Protein 7RDN (pdb70)

Foldseek 3Di:
DLQDLVQLLVQLQQVCVLCVVDDDDADQPFDDSNQLSQLQWHFDDRADNFKGKIAHPFQRFIDIDTDDVDVPCNVVVRNVCRLCPSQNRGDPPDPSNPGTHPCVVRFADDPVCLVVLVVVLLVLVVVVVLADDDDPVLLVVQCVVSVHPDSVSSLCSLLQWDCDDPAQWIAHSFNGFIDGVVCRVPDPDQRHDPNHNRSPSVPSSVVVVVVVVVD

B-factor: mean 107.44, std 32.61, range [53.3, 236.51]

InterPro domains:
  IPR012935 NuBaID, N-terminal domain [PF07967] (106-213)

Secondary structure (DSSP, 8-state):
-TT-HHHHHHHHHHHHHHHTTS-----SSSSSHHHHHHTTEEE-S---SSEEEEEETTT--EEEEE----TTSHHHHHHHHIIIIIITTS-TT-HHHH----HHHHTS--TTTHHHHHHHHHHHHHHHH----S-HHHHHHHHHHTT-S-HHHHHHHHTTEEE-SSSSEEEESSS--EEEHHHHSS-----S-TTSTTSSTTHHHHHHHHHHHT-

Organism: Saccharomyces cerevisiae (strain ATCC 204508 / S288c) (NCBI:txid559292)

GO terms:
  GO:0031965 nuclear membrane (C, IDA)
  GO:0044615 nuclear pore nuclear basket (C, IDA)
  GO:0051237 maintenance of RNA location (P, IMP)

Solvent-accessible surface area: 12438 Å² total; per-residue (Å²): 128,38,84,60,38,171,38,0,37,112,18,0,22,30,1,12,64,131,15,93,115,26,150,20,58,55,12,84,165,36,1,0,0,2,9,0,0,0,6,0,0,65,30,89,111,91,10,50,176,62,85,9,21,2,66,1,51,64,12,113,19,75,3,52,7,59,31,81,137,56,92,122,98,21,105,142,66,8,72,140,8,34,80,69,34,0,46,24,51,4,107,134,201,16,67,8,54,157,69,66,3,70,23,112,128,34,1,62,23,34,99,159,11,10,95,102,8,13,101,38,0,66,64,38,14,73,170,104,118,107,33,123,59,23,51,124,165,60,10,97,110,0,2,172,59,3,133,17,193,75,91,65,30,0,2,27,3,2,6,0,2,33,153,62,83,205,98,52,52,3,28,0,32,0,0,13,60,89,2,21,72,159,100,16,91,210,82,147,82,47,9,14,11,115,8,5,26,5,86,90,39,73,69,3,0,77,38,2,32,94,65,36,63,154,164

Structure (mmCIF, N/CA/C/O backbone):
data_7RDN
#
_entry.id   7RDN
#
_cell.length_a   53.010
_cell.length_b   53.010
_cell.length_c   171.270
_cell.angle_alpha   90.000
_cell.angle_beta   90.000
_cell.angle_gamma   120.000
#
_symmetry.space_group_name_H-M   'P 31 2 1'
#
loop_
_entity.id
_entity.type
_entity.pdbx_description
1 polymer 'Pre-mRNA leakage protein 39'
2 non-polymer 'ZINC ION'
#
loop_
_atom_site.group_PDB
_atom_site.id
_atom_site.type_symbol
_atom_site.label_atom_id
_atom_site.label_alt_id
_atom_site.label_comp_id
_atom_site.label_asym_id
_atom_site.label_entity_id
_atom_site.label_seq_id
_atom_site.pdbx_PDB_ins_code
_atom_site.Cartn_x
_atom_site.Cartn_y
_atom_site.Cartn_z
_atom_site.occupancy
_atom_site.B_iso_or_equiv
_atom_site.auth_seq_id
_atom_site.auth_comp_id
_atom_site.auth_asym_id
_atom_site.auth_atom_id
_atom_site.pdbx_PDB_model_num
ATOM 1 N N . ARG A 1 9 ? -2.77776 36.13364 35.79580 1.000 99.98853 79 ARG A N 1
ATOM 2 C CA . ARG A 1 9 ? -3.99730 36.49060 36.50943 1.000 110.3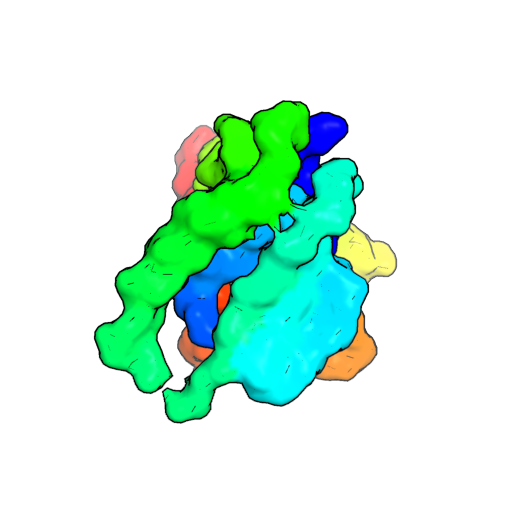2446 79 ARG A CA 1
ATOM 3 C C . ARG A 1 9 ? -3.95131 35.96823 37.93976 1.000 133.72048 79 ARG A C 1
ATOM 4 O O . ARG A 1 9 ? -3.47855 34.86024 38.19376 1.000 124.16957 79 ARG A O 1
ATOM 7 N N . LEU A 1 10 ? -4.44804 36.77800 38.87528 1.000 120.51515 80 LEU A N 1
ATOM 8 C CA . LEU A 1 10 ? -4.41911 36.38357 40.27897 1.000 112.41753 80 LEU A CA 1
ATOM 9 C C . LEU A 1 10 ? -5.40504 35.25603 40.56319 1.000 108.81565 80 LEU A C 1
ATOM 10 O O . LEU A 1 10 ? -5.09330 34.32804 41.31898 1.000 105.51289 80 LEU A O 1
ATOM 26 N N . HIS A 1 11 ? -6.59796 35.31713 39.97074 1.000 108.51457 81 HIS A N 1
ATOM 27 C CA . HIS A 1 11 ? -7.67208 34.38382 40.27804 1.000 105.08124 81 HIS A CA 1
ATOM 28 C C . HIS A 1 11 ? -7.75470 33.23417 39.28230 1.000 100.23072 81 HIS A C 1
ATOM 29 O O . HIS A 1 11 ? -8.79598 32.57442 39.19399 1.000 96.85039 81 HIS A O 1
ATOM 43 N N . ASP A 1 12 ? -6.68701 32.98192 38.53068 1.000 95.27778 82 ASP A N 1
ATOM 44 C CA . ASP A 1 12 ? -6.72207 31.91790 37.53888 1.000 97.76032 82 ASP A CA 1
ATOM 45 C C . ASP A 1 12 ? -6.96376 30.57234 38.21085 1.000 83.55802 82 ASP A C 1
ATOM 46 O O . ASP A 1 12 ? -6.25566 30.19316 39.14913 1.000 74.53775 82 ASP A O 1
ATOM 55 N N . LEU A 1 13 ? -7.96940 29.84741 37.71508 1.000 79.68123 83 LEU A N 1
ATOM 56 C CA . LEU A 1 13 ? -8.33072 28.56743 38.31487 1.000 80.93167 83 LEU A CA 1
ATOM 57 C C . LEU A 1 13 ? -7.21071 27.54584 38.16069 1.000 76.68896 83 LEU A C 1
ATOM 58 O O . LEU A 1 13 ? -6.89640 26.81185 39.10375 1.000 81.44722 83 LEU A O 1
ATOM 74 N N . ARG A 1 14 ? -6.59471 27.48587 36.97997 1.000 80.78541 84 ARG A N 1
ATOM 75 C CA . ARG A 1 14 ? -5.58144 26.46762 36.72319 1.000 81.62069 84 ARG A CA 1
ATOM 76 C C . ARG A 1 14 ? -4.38647 26.61921 37.65694 1.000 76.24709 84 ARG A C 1
ATOM 77 O O . ARG A 1 14 ? -3.86477 25.62540 38.18083 1.000 78.05217 84 ARG A O 1
ATOM 98 N N . ALA A 1 15 ? -3.92848 27.85359 37.86732 1.000 69.30096 85 ALA A N 1
ATOM 99 C CA . ALA A 1 15 ? -2.81174 28.07299 38.77825 1.000 75.69516 85 ALA A CA 1
ATOM 100 C C . ALA A 1 15 ? -3.17343 27.64159 40.19392 1.000 72.96961 85 ALA A C 1
ATOM 101 O O . ALA A 1 15 ? -2.36403 27.01260 40.88897 1.000 67.05427 85 ALA A O 1
ATOM 108 N N . LEU A 1 16 ? -4.38861 27.97192 40.63653 1.000 70.68140 86 LEU A N 1
ATOM 109 C CA . LEU A 1 16 ? -4.84847 27.53766 41.95053 1.000 68.85935 86 LEU A CA 1
ATOM 110 C C . LEU A 1 16 ? -4.82162 26.01955 42.06036 1.000 64.32857 86 LEU A C 1
ATOM 111 O O . LEU A 1 16 ? -4.33206 25.46192 43.05131 1.000 72.25280 86 LEU A O 1
ATOM 127 N N . LEU A 1 17 ? -5.35352 25.33483 41.04582 1.000 70.73755 87 LEU A N 1
ATOM 128 C CA . LEU A 1 17 ? -5.40746 23.87938 41.08103 1.000 66.85596 87 LEU A CA 1
ATOM 129 C C . LEU A 1 17 ? -4.01184 23.27950 41.13125 1.000 71.13012 87 LEU A C 1
ATOM 130 O O . LEU A 1 17 ? -3.77875 22.29574 41.84075 1.000 75.67221 87 LEU A O 1
ATOM 146 N N . LYS A 1 18 ? -3.06768 23.84728 40.38228 1.000 69.50619 88 LYS A N 1
ATOM 147 C CA . LYS A 1 18 ? -1.71809 23.29144 40.41070 1.000 71.73550 88 LYS A CA 1
ATOM 148 C C . LYS A 1 18 ? -1.03738 23.55541 41.75024 1.000 65.02534 88 LYS A C 1
ATOM 149 O O . LYS A 1 18 ? -0.28796 22.70578 42.24324 1.000 66.42058 88 LYS A O 1
ATOM 168 N N . ARG A 1 19 ? -1.29041 24.71401 42.36808 1.000 65.37468 89 ARG A N 1
ATOM 169 C CA . ARG A 1 19 ? -0.76028 24.94181 43.71117 1.000 70.54014 89 ARG A CA 1
ATOM 170 C C . ARG A 1 19 ? -1.31619 23.91548 44.69327 1.000 64.23092 89 ARG A C 1
ATOM 171 O O . ARG A 1 19 ? -0.57120 23.33388 45.49432 1.000 64.30125 89 ARG A O 1
ATOM 192 N N . ILE A 1 20 ? -2.62807 23.66675 44.63025 1.000 59.99359 90 ILE A N 1
ATOM 193 C CA . ILE A 1 20 ? -3.23777 22.66582 45.50281 1.000 58.59746 90 ILE A CA 1
ATOM 194 C C . ILE A 1 20 ? -2.60211 21.30417 45.26391 1.000 67.07459 90 ILE A C 1
ATOM 195 O O . ILE A 1 20 ? -2.30055 20.56245 46.20906 1.000 67.64564 90 ILE A O 1
ATOM 211 N N . CYS A 1 21 ? -2.41367 20.94518 43.99219 1.000 67.64998 91 CYS A N 1
ATOM 212 C CA . CYS A 1 21 ? -1.86172 19.63885 43.65876 1.000 67.34137 91 CYS A CA 1
ATOM 213 C C . CYS A 1 21 ? -0.45015 19.48289 44.20070 1.000 66.26484 91 CYS A C 1
ATOM 214 O O . CYS A 1 21 ? -0.10594 18.43731 44.76059 1.000 70.19327 91 CYS A O 1
ATOM 222 N N . SER A 1 22 ? 0.38854 20.50629 44.03331 1.000 65.00864 92 SER A N 1
ATOM 223 C CA . SER A 1 22 ? 1.75284 20.41221 44.53967 1.000 71.60716 92 SER A CA 1
ATOM 224 C C . SER A 1 22 ? 1.75882 20.31068 46.05866 1.000 72.05672 92 SER A C 1
ATOM 225 O O . SER A 1 22 ? 2.52539 19.52597 46.63409 1.000 77.01023 92 SER A O 1
ATOM 233 N N . ILE A 1 23 ? 0.89857 21.08851 46.72710 1.000 68.57238 93 ILE A N 1
ATOM 234 C CA . ILE A 1 23 ? 0.81181 21.01793 48.18409 1.000 66.21769 93 ILE A CA 1
ATOM 235 C C . ILE A 1 23 ? 0.44281 19.60692 48.62130 1.000 62.51906 93 ILE A C 1
ATOM 236 O O . ILE A 1 23 ? 1.04713 19.04318 49.54053 1.000 64.68542 93 ILE A O 1
ATOM 252 N N . GLN A 1 24 ? -0.55616 19.01335 47.96728 1.000 68.41665 94 GLN A N 1
ATOM 253 C CA . GLN A 1 24 ? -0.93925 17.64952 48.31369 1.000 74.67011 94 GLN A CA 1
ATOM 254 C C . GLN A 1 24 ? 0.20268 16.67695 48.04386 1.000 83.47158 94 GLN A C 1
ATOM 255 O O . GLN A 1 24 ? 0.43222 15.74676 48.82471 1.000 107.78627 94 GLN A O 1
ATOM 269 N N . ASN A 1 25 ? 0.93178 16.87778 46.94339 1.000 80.31203 95 ASN A N 1
ATOM 270 C CA . ASN A 1 25 ? 2.00882 15.95944 46.58761 1.000 93.15697 95 ASN A CA 1
ATOM 271 C C . ASN A 1 25 ? 3.11538 15.96737 47.63513 1.000 98.77490 95 ASN A C 1
ATOM 272 O O . ASN A 1 25 ? 3.56502 14.90797 48.08715 1.000 95.01364 95 ASN A O 1
ATOM 283 N N . TYR A 1 26 ? 3.57586 17.15398 48.03039 1.000 97.46278 96 TYR A N 1
ATOM 284 C CA . TYR A 1 26 ? 4.66512 17.22474 48.99764 1.000 101.57568 96 TYR A CA 1
ATOM 285 C C . TYR A 1 26 ? 4.20827 16.95412 50.42598 1.000 97.14813 96 TYR A C 1
ATOM 286 O O . TYR A 1 26 ? 5.05669 16.82971 51.31522 1.000 99.63815 96 TYR A O 1
ATOM 304 N N . THR A 1 27 ? 2.90215 16.86191 50.66308 1.000 94.82854 97 THR A N 1
ATOM 305 C CA . THR A 1 27 ? 2.34233 16.55200 51.97313 1.000 102.53915 97 THR A CA 1
ATOM 306 C C . THR A 1 27 ? 2.05136 15.06608 52.15442 1.000 100.78923 97 THR A C 1
ATOM 307 O O . THR A 1 27 ? 1.69481 14.64707 53.26000 1.000 111.95301 97 THR A O 1
ATOM 318 N N . ARG A 1 28 ? 2.23025 14.25313 51.11248 1.000 101.85871 98 ARG A N 1
ATOM 319 C CA . ARG A 1 28 ? 1.82670 12.85255 51.19404 1.000 109.72950 98 ARG A CA 1
ATOM 320 C C . ARG A 1 28 ? 2.60961 12.10392 52.26503 1.000 106.56541 98 ARG A C 1
ATOM 321 O O . ARG A 1 28 ? 2.04600 11.27089 52.98490 1.000 104.72863 98 ARG A O 1
ATOM 342 N N . HIS A 1 29 ? 3.90648 12.38430 52.38860 1.000 108.03978 99 HIS A N 1
ATOM 343 C CA . HIS A 1 29 ? 4.74719 11.71791 53.37617 1.000 109.33817 99 HIS A CA 1
ATOM 344 C C . HIS A 1 29 ? 4.58634 12.29783 54.77598 1.000 106.07683 99 HIS A C 1
ATOM 345 O O . HIS A 1 29 ? 5.41025 12.00536 55.64993 1.000 102.92458 99 HIS A O 1
ATOM 359 N N . VAL A 1 30 ? 3.55331 13.10420 55.00925 1.000 106.26276 100 VAL A N 1
ATOM 360 C CA . VAL A 1 30 ? 3.32912 13.74600 56.29652 1.000 101.42093 100 VAL A CA 1
ATOM 361 C C . VAL A 1 30 ? 1.82974 13.81777 56.54560 1.000 102.34160 100 VAL A C 1
ATOM 362 O O . VAL A 1 30 ? 1.03165 13.94650 55.61243 1.000 104.91058 100 VAL A O 1
ATOM 375 N N . LEU A 1 31 ? 1.44950 13.72937 57.81664 1.000 100.62497 101 LEU A N 1
ATOM 376 C CA . LEU A 1 31 ? 0.06017 13.86063 58.23536 1.000 98.59695 101 LEU A CA 1
ATOM 377 C C . LEU A 1 31 ? -0.13764 15.23589 58.85708 1.000 95.11059 101 LEU A C 1
ATOM 378 O O . LEU A 1 31 ? 0.58747 15.61350 59.78354 1.000 95.05864 101 LEU A O 1
ATOM 394 N N . ILE A 1 32 ? -1.12114 15.97528 58.35249 1.000 83.91754 102 ILE A N 1
ATOM 395 C CA . ILE A 1 32 ? -1.34224 17.36098 58.74112 1.000 79.87189 102 ILE A CA 1
ATOM 396 C C . ILE A 1 32 ? -2.79894 17.53748 59.14117 1.000 85.33620 102 ILE A C 1
ATOM 397 O O . ILE A 1 32 ? -3.70329 16.99493 58.49656 1.000 80.09969 102 ILE A O 1
ATOM 413 N N . GLU A 1 33 ? -3.02048 18.30274 60.21083 1.000 81.95324 103 GLU A N 1
ATOM 414 C CA . GLU A 1 33 ? -4.35755 18.53169 60.75375 1.000 80.61183 103 GLU A CA 1
ATOM 415 C C . GLU A 1 33 ? -4.92214 19.81031 60.14422 1.000 70.58812 103 GLU A C 1
ATOM 416 O O . GLU A 1 33 ? -4.88209 20.89332 60.73223 1.000 73.99864 103 GLU A O 1
ATOM 428 N N . TRP A 1 34 ? -5.45796 19.67461 58.93637 1.000 69.87118 104 TRP A N 1
ATOM 429 C CA . TRP A 1 34 ? -6.11300 20.79725 58.29093 1.000 62.69470 104 TRP A CA 1
ATOM 430 C C . TRP A 1 34 ? -7.48559 21.04198 58.91832 1.000 64.51192 104 TRP A C 1
ATOM 431 O O . TRP A 1 34 ? -8.03306 20.19923 59.63399 1.000 68.09268 104 TRP A O 1
ATOM 452 N N . ASP A 1 35 ? -8.04129 22.21584 58.63621 1.000 65.64303 105 ASP A N 1
ATOM 453 C CA . ASP A 1 35 ? -9.41774 22.54117 58.98143 1.000 68.36785 105 ASP A CA 1
ATOM 454 C C . ASP A 1 35 ? -10.06268 23.19146 57.76595 1.000 61.18095 105 ASP A C 1
ATOM 455 O O . ASP A 1 35 ? -9.37889 23.76102 56.91208 1.000 65.45109 105 ASP A O 1
ATOM 464 N N . VAL A 1 36 ? -11.39266 23.10278 57.68763 1.000 63.45013 106 VAL A N 1
ATOM 465 C CA . VAL A 1 36 ? -12.06686 23.48940 56.45541 1.000 73.68623 106 VAL A CA 1
ATOM 466 C C . VAL A 1 36 ? -12.07801 24.99714 56.22662 1.000 79.48003 106 VAL A C 1
ATOM 467 O O . VAL A 1 36 ? -12.32193 25.43710 55.09627 1.000 75.97955 106 VAL A O 1
ATOM 480 N N . ARG A 1 37 ? -11.82476 25.80836 57.25483 1.000 65.22392 107 ARG A N 1
ATOM 481 C CA . ARG A 1 37 ? -11.95990 27.25432 57.12964 1.000 70.44575 107 ARG A CA 1
ATOM 482 C C . ARG A 1 37 ? -10.63513 28.00001 57.08104 1.000 64.46758 107 ARG A C 1
ATOM 483 O O . ARG A 1 37 ? -10.42858 28.83078 56.19038 1.000 66.78253 107 ARG A O 1
ATOM 504 N N . TRP A 1 38 ? -9.73666 27.75433 58.03277 1.000 63.98451 108 TRP A N 1
ATOM 505 C CA . TRP A 1 38 ? -8.55863 28.60205 58.16899 1.000 67.34031 108 TRP A CA 1
ATOM 506 C C . TRP A 1 38 ? -7.36261 28.06714 57.38526 1.000 62.30174 108 TRP A C 1
ATOM 507 O O . TRP A 1 38 ? -6.85996 28.74019 56.48020 1.000 70.17200 108 TRP A O 1
ATOM 528 N N . VAL A 1 39 ? -6.90058 26.86350 57.71436 1.000 59.02571 109 VAL A N 1
ATOM 529 C CA . VAL A 1 39 ? -5.65292 26.33037 57.17832 1.000 59.03339 109 VAL A CA 1
ATOM 530 C C . VAL A 1 39 ? -5.94805 25.00341 56.49381 1.000 67.45646 109 VAL A C 1
ATOM 531 O O . VAL A 1 39 ? -6.29584 24.01508 57.15376 1.000 62.19160 109 VAL A O 1
ATOM 544 N N . ASN A 1 40 ? -5.80287 24.98138 55.17220 1.000 61.33693 110 ASN A N 1
ATOM 545 C CA . ASN A 1 40 ? -5.89342 23.76740 54.37465 1.000 57.70862 110 ASN A CA 1
ATOM 546 C C . ASN A 1 40 ? -5.26971 24.05331 53.01890 1.000 65.88243 110 ASN A C 1
ATOM 547 O O . ASN A 1 40 ? -5.12584 25.22275 52.63615 1.000 59.74703 110 ASN A O 1
ATOM 558 N N . PRO A 1 41 ? -4.89365 23.01855 52.26417 1.000 65.52663 111 PRO A N 1
ATOM 559 C CA . PRO A 1 41 ? -4.23137 23.27437 50.97526 1.000 56.09688 111 PRO A CA 1
ATOM 560 C C . PRO A 1 41 ? -4.99471 24.26562 50.12308 1.000 59.99920 111 PRO A C 1
ATOM 561 O O . PRO A 1 41 ? -4.38634 25.04346 49.37622 1.000 58.64461 111 PRO A O 1
ATOM 572 N N . LEU A 1 42 ? -6.32152 24.28513 50.24570 1.000 58.91184 112 LEU A N 1
ATOM 573 C CA . LEU A 1 42 ? -7.12734 25.20226 49.44999 1.000 53.66352 112 LEU A CA 1
ATOM 574 C C . LEU A 1 42 ? -6.89396 26.65522 49.86127 1.000 65.65265 112 LEU A C 1
ATOM 575 O O . LEU A 1 42 ? -6.69266 27.51871 49.00369 1.000 61.26753 112 LEU A O 1
ATOM 591 N N . THR A 1 43 ? -6.91317 26.95205 51.16656 1.000 61.29906 113 THR A N 1
ATOM 592 C CA . THR A 1 43 ? -6.72360 28.33811 51.60223 1.000 56.48890 113 THR A CA 1
ATOM 593 C C . THR A 1 43 ? -5.29137 28.81049 51.35647 1.000 54.43995 113 THR A C 1
ATOM 594 O O . THR A 1 43 ? -5.06503 29.95206 50.92051 1.000 59.31234 113 THR A O 1
ATOM 605 N N . LEU A 1 44 ? -4.31306 27.94233 51.62237 1.000 55.17688 114 LEU A N 1
ATOM 606 C CA . LEU A 1 44 ? -2.93063 28.24807 51.27019 1.000 60.44844 114 LEU A CA 1
ATOM 607 C C . LEU A 1 44 ? -2.80688 28.58151 49.78726 1.000 59.14540 114 LEU A C 1
ATOM 608 O O . LEU A 1 44 ? -2.23638 29.61491 49.41584 1.000 60.14243 114 LEU A O 1
ATOM 624 N N . ALA A 1 45 ? -3.34521 27.71989 48.91948 1.000 57.04850 115 ALA A N 1
ATOM 625 C CA . ALA A 1 45 ? -3.24412 27.97250 47.48622 1.000 62.26534 115 ALA A CA 1
ATOM 626 C C . ALA A 1 45 ? -3.96045 29.26081 47.10908 1.000 56.37895 115 ALA A C 1
ATOM 627 O O . ALA A 1 45 ? -3.45446 30.04979 46.30360 1.000 61.75539 115 ALA A O 1
ATOM 634 N N . SER A 1 46 ? -5.13660 29.49758 47.69116 1.000 59.63463 116 SER A N 1
ATOM 635 C CA . SER A 1 46 ? -5.88724 30.70578 47.39185 1.000 57.51050 116 SER A CA 1
ATOM 636 C C . SER A 1 46 ? -5.13405 31.95451 47.81169 1.000 66.26414 116 SER A C 1
ATOM 637 O O . SER A 1 46 ? -5.44447 33.04258 47.31795 1.000 73.05553 116 SER A O 1
ATOM 645 N N . LYS A 1 47 ? -4.17010 31.82971 48.72735 1.000 66.78426 117 LYS A N 1
ATOM 646 C CA . LYS A 1 47 ? -3.32836 32.95876 49.10650 1.000 69.48452 117 LYS A CA 1
ATOM 647 C C . LYS A 1 47 ? -1.93267 32.87571 48.48871 1.000 70.38420 117 LYS A C 1
ATOM 648 O O . LYS A 1 47 ? -0.98039 33.45531 49.03012 1.000 72.90665 117 LYS A O 1
ATOM 667 N N . GLY A 1 48 ? -1.79427 32.17748 47.36819 1.000 72.28590 118 GLY A N 1
ATOM 668 C CA . GLY A 1 48 ? -0.56867 32.20311 46.59895 1.000 68.09194 118 GLY A CA 1
ATOM 669 C C . GLY A 1 48 ? 0.58119 31.40525 47.16638 1.000 70.67591 118 GLY A C 1
ATOM 670 O O . GLY A 1 48 ? 1.70597 31.53540 46.67109 1.000 74.59736 118 GLY A O 1
ATOM 674 N N . TRP A 1 49 ? 0.34508 30.58178 48.18078 1.000 60.77116 119 TRP A N 1
ATOM 675 C CA . TRP A 1 49 ? 1.42488 29.83062 48.80332 1.000 69.83924 119 TRP A CA 1
ATOM 676 C C . TRP A 1 49 ? 1.69725 28.54150 48.03828 1.000 67.02206 119 TRP A C 1
ATOM 677 O O . TRP A 1 49 ? 0.77349 27.86184 47.58146 1.000 57.46642 119 TRP A O 1
ATOM 698 N N . GLU A 1 50 ? 2.97388 28.21839 47.89426 1.000 68.19191 120 GLU A N 1
ATOM 699 C CA . GLU A 1 50 ? 3.44951 27.01104 47.23644 1.000 70.25033 120 GLU A CA 1
ATOM 700 C C . GLU A 1 50 ? 4.40810 26.29590 48.16796 1.000 74.50233 120 GLU A C 1
ATOM 701 O O . GLU A 1 50 ? 5.00515 26.91549 49.05294 1.000 73.16770 120 GLU A O 1
ATOM 713 N N . PRO A 1 51 ? 4.57628 24.98643 48.00860 1.000 75.64057 121 PRO A N 1
ATOM 714 C CA . PRO A 1 51 ? 5.58356 24.28297 48.81418 1.000 79.59533 121 PRO A CA 1
ATOM 715 C C . PRO A 1 51 ? 6.96676 24.86476 48.56827 1.000 84.48073 121 PRO A C 1
ATOM 716 O O . PRO A 1 51 ? 7.36493 25.09867 47.42424 1.000 79.80599 121 PRO A O 1
ATOM 727 N N . TYR A 1 52 ? 7.70866 25.08498 49.65243 1.000 77.23110 122 TYR A N 1
ATOM 728 C CA . TYR A 1 52 ? 9.03176 25.69339 49.56325 1.000 82.90531 122 TYR A CA 1
ATOM 729 C C . TYR A 1 52 ? 10.13902 24.64572 49.55372 1.000 89.88487 122 TYR A C 1
ATOM 730 O O . TYR A 1 52 ? 10.95856 24.60393 48.63177 1.000 109.03719 122 TYR A O 1
ATOM 748 N N . GLN A 1 53 ? 10.18081 23.80279 50.57789 1.000 81.41934 123 GLN A N 1
ATOM 749 C CA . GLN A 1 53 ? 11.14826 22.72268 50.66953 1.000 80.93579 123 GLN A CA 1
ATOM 750 C C . GLN A 1 53 ? 10.44214 21.52882 51.29459 1.000 85.91061 123 GLN A C 1
ATOM 751 O O . GLN A 1 53 ? 9.28972 21.61815 51.72330 1.000 98.60843 123 GLN A O 1
ATOM 765 N N . SER A 1 54 ? 11.13933 20.39832 51.33822 1.000 76.40364 124 SER A N 1
ATOM 766 C CA . SER A 1 54 ? 10.54920 19.19906 51.91696 1.000 82.00838 124 SER A CA 1
ATOM 767 C C . SER A 1 54 ? 10.26695 19.41599 53.39987 1.000 79.03049 124 SER A C 1
ATOM 768 O O . SER A 1 54 ? 11.12234 19.90100 54.14471 1.000 80.73874 124 SER A O 1
ATOM 776 N N . ALA A 1 55 ? 9.05833 19.05165 53.82413 1.000 82.43696 125 ALA A N 1
ATOM 777 C CA . ALA A 1 55 ? 8.66794 19.23378 55.21564 1.000 74.68341 125 ALA A CA 1
ATOM 778 C C . ALA A 1 55 ? 9.34518 18.20344 56.10418 1.000 82.69276 125 ALA A C 1
ATOM 779 O O . ALA A 1 55 ? 9.45564 17.02685 55.74878 1.000 86.56441 125 ALA A O 1
ATOM 786 N N . SER A 1 56 ? 9.78956 18.65223 57.27411 1.000 79.25181 126 SER A N 1
ATOM 787 C CA . SER A 1 56 ? 10.35433 17.75594 58.26429 1.000 85.91825 126 SER A CA 1
ATOM 788 C C . SER A 1 56 ? 9.23072 17.05424 59.02213 1.000 83.06633 126 SER A C 1
ATOM 789 O O . SER A 1 56 ? 8.04170 17.26248 58.76489 1.000 68.57348 126 SER A O 1
ATOM 797 N N . GLN A 1 57 ? 9.61273 16.22137 59.98847 1.000 95.09221 127 GLN A N 1
ATOM 798 C CA . GLN A 1 57 ? 8.62703 15.56995 60.83848 1.000 96.60232 127 GLN A CA 1
ATOM 799 C C . GLN A 1 57 ? 7.90693 16.55235 61.74946 1.000 97.32925 127 GLN A C 1
ATOM 800 O O . GLN A 1 57 ? 6.91714 16.17095 62.38307 1.000 96.68126 127 GLN A O 1
ATOM 814 N N . SER A 1 58 ? 8.37555 17.79481 61.83055 1.000 87.57952 128 SER A N 1
ATOM 815 C CA . SER A 1 58 ? 7.84711 18.76541 62.77485 1.000 86.83159 128 SER A CA 1
ATOM 816 C C . SER A 1 58 ? 7.17579 19.97011 62.13348 1.000 80.65081 128 SER A C 1
ATOM 817 O O . SER A 1 58 ? 6.26985 20.53919 62.74586 1.000 77.60568 128 SER A O 1
ATOM 825 N N . GLN A 1 59 ? 7.57733 20.37732 60.93050 1.000 75.92290 129 GLN A N 1
ATOM 826 C CA . GLN A 1 59 ? 7.03170 21.59805 60.35205 1.000 81.65760 129 GLN A CA 1
ATOM 827 C C . GLN A 1 59 ? 7.04854 21.52619 58.83192 1.000 75.43564 129 GLN A C 1
ATOM 828 O O . GLN A 1 59 ? 7.90993 20.87691 58.23368 1.000 71.37319 129 GLN A O 1
ATOM 842 N N . VAL A 1 60 ? 6.08839 22.21557 58.21732 1.000 69.83795 130 VAL A N 1
ATOM 843 C CA . VAL A 1 60 ? 5.90449 22.20690 56.76591 1.000 69.56714 130 VAL A CA 1
ATOM 844 C C . VAL A 1 60 ? 6.04911 23.63116 56.24038 1.000 69.61477 130 VAL A C 1
ATOM 845 O O . VAL A 1 60 ? 5.20670 24.48646 56.55181 1.000 66.66426 130 VAL A O 1
ATOM 858 N N . PRO A 1 61 ? 7.08574 23.94122 55.46346 1.000 61.48622 131 PRO A N 1
ATOM 859 C CA . PRO A 1 61 ? 7.27486 25.31757 54.99622 1.000 69.41393 131 PRO A CA 1
ATOM 860 C C . PRO A 1 61 ? 6.63705 25.60407 53.64671 1.000 74.59821 131 PRO A C 1
ATOM 861 O O . PRO A 1 61 ? 6.49543 24.73395 52.78573 1.000 69.18022 131 PRO A O 1
ATOM 872 N N . PHE A 1 62 ? 6.25603 26.86981 53.47471 1.000 79.62449 132 PHE A N 1
ATOM 873 C CA . PHE A 1 62 ? 5.65637 27.34774 52.23861 1.000 76.70099 132 PHE A CA 1
ATOM 874 C C . PHE A 1 62 ? 6.27140 28.68832 51.86109 1.000 77.90949 132 PHE A C 1
ATOM 875 O O . PHE A 1 62 ? 6.71597 29.45218 52.72203 1.000 84.08941 132 PHE A O 1
ATOM 892 N N . LYS A 1 63 ? 6.26888 28.97083 50.56172 1.000 72.12225 133 LYS A N 1
ATOM 893 C CA . LYS A 1 63 ? 6.83227 30.18671 49.99353 1.000 80.19311 133 LYS A CA 1
ATOM 894 C C . LYS A 1 63 ? 5.81361 30.81429 49.05374 1.000 80.39114 133 LYS A C 1
ATOM 895 O O . LYS A 1 63 ? 5.12561 30.11042 48.30955 1.000 71.46696 133 LYS A O 1
ATOM 914 N N . CYS A 1 64 ? 5.70521 32.13767 49.09849 1.000 83.13193 134 CYS A N 1
ATOM 915 C CA . CYS A 1 64 ? 4.77057 32.83433 48.22792 1.000 82.09126 134 CYS A CA 1
ATOM 916 C C . CYS A 1 64 ? 5.36043 32.99436 46.83308 1.000 80.81387 134 CYS A C 1
ATOM 917 O O . CYS A 1 64 ? 6.53097 33.35153 46.67101 1.000 82.53871 134 CYS A O 1
ATOM 924 N N . CYS A 1 65 ? 4.53388 32.73303 45.82045 1.000 80.06244 135 CYS A N 1
ATOM 925 C CA . CYS A 1 65 ? 5.00838 32.76770 44.44448 1.000 80.83757 135 CYS A CA 1
ATOM 926 C C . CYS A 1 65 ? 5.36746 34.17228 43.97543 1.000 82.29651 135 CYS A C 1
ATOM 927 O O . CYS A 1 65 ? 6.03095 34.30447 42.94236 1.000 81.46758 135 CYS A O 1
ATOM 935 N N . CYS A 1 66 ? 4.96844 35.21338 44.70473 1.000 99.77166 136 CYS A N 1
ATOM 936 C CA . CYS A 1 66 ? 5.33007 36.58762 44.37845 1.000 108.92209 136 CYS A CA 1
ATOM 937 C C . CYS A 1 66 ? 6.28015 37.20119 45.39599 1.000 114.38827 136 CYS A C 1
ATOM 938 O O . CYS A 1 66 ? 7.33341 37.72555 45.02016 1.000 114.06713 136 CYS A O 1
ATOM 946 N N . CYS A 1 67 ? 5.93160 37.15129 46.68433 1.000 117.75686 137 CYS A N 1
ATOM 947 C CA . CYS A 1 67 ? 6.82003 37.67474 47.71553 1.000 108.41505 137 CYS A CA 1
ATOM 948 C C . CYS A 1 67 ? 8.16400 36.96431 47.69886 1.000 107.88678 137 CYS A C 1
ATOM 949 O O . CYS A 1 67 ? 9.22153 37.60489 47.69513 1.000 95.59341 137 CYS A O 1
ATOM 956 N N . HIS A 1 68 ? 8.13625 35.63328 47.68892 1.000 100.03664 138 HIS A N 1
ATOM 957 C CA . HIS A 1 68 ? 9.24101 34.76324 48.08717 1.000 98.14691 138 HIS A CA 1
ATOM 958 C C . HIS A 1 68 ? 9.37496 34.73178 49.60639 1.000 96.16522 138 HIS A C 1
ATOM 959 O O . HIS A 1 68 ? 10.39507 34.24531 50.12352 1.000 97.31248 138 HIS A O 1
ATOM 973 N N . ALA A 1 69 ? 8.37859 35.22817 50.33486 1.000 87.92310 139 ALA A N 1
ATOM 974 C CA . ALA A 1 69 ? 8.35901 35.15794 51.78763 1.000 85.89377 139 ALA A CA 1
ATOM 975 C C . ALA A 1 69 ? 7.98626 33.75411 52.24439 1.000 81.35984 139 ALA A C 1
ATOM 976 O O . ALA A 1 69 ? 7.29972 33.00969 51.53874 1.000 82.05731 139 ALA A O 1
ATOM 983 N N . ILE A 1 70 ? 8.43117 33.40391 53.44763 1.000 88.00564 140 ILE A N 1
ATOM 984 C CA . ILE A 1 70 ? 8.33283 32.04483 53.96255 1.000 82.64245 140 ILE A CA 1
ATOM 985 C C . ILE A 1 70 ? 7.38087 32.02142 55.14888 1.000 67.71692 140 ILE A C 1
ATOM 986 O O . ILE A 1 70 ? 7.41162 32.91466 56.00302 1.000 83.15895 140 ILE A O 1
ATOM 1002 N N . MET A 1 71 ? 6.52799 31.00124 55.19224 1.000 67.85929 141 MET A N 1
ATOM 1003 C CA . MET A 1 71 ? 5.72559 30.69710 56.36833 1.000 78.50376 141 MET A CA 1
ATOM 1004 C C . MET A 1 71 ? 5.87596 29.21542 56.68724 1.000 79.10454 141 MET A C 1
ATOM 1005 O O . MET A 1 71 ? 6.43698 28.44326 55.90391 1.000 72.63547 141 MET A O 1
ATOM 1019 N N . THR A 1 72 ? 5.35455 28.81458 57.84498 1.000 79.57301 142 THR A N 1
ATOM 1020 C CA . THR A 1 72 ? 5.50523 27.44400 58.30712 1.000 72.19847 142 THR A CA 1
ATOM 1021 C C . THR A 1 72 ? 4.25988 26.99176 59.05061 1.000 74.28614 142 THR A C 1
ATOM 1022 O O . THR A 1 72 ? 3.64744 27.76880 59.78772 1.000 81.21353 142 THR A O 1
ATOM 1033 N N . ILE A 1 73 ? 3.89472 25.73013 58.85152 1.000 77.90221 143 ILE A N 1
ATOM 1034 C CA . ILE A 1 73 ? 2.77643 25.09043 59.53544 1.000 76.84628 143 ILE A CA 1
ATOM 1035 C C . ILE A 1 73 ? 3.34654 24.07179 60.51134 1.000 80.59259 143 ILE A C 1
ATOM 1036 O O . ILE A 1 73 ? 4.06206 23.15213 60.08449 1.000 75.35319 143 ILE A O 1
ATOM 1052 N N . PRO A 1 74 ? 3.08532 24.18612 61.81338 1.000 83.92218 144 PRO A N 1
ATOM 1053 C CA . PRO A 1 74 ? 3.59088 23.18645 62.75834 1.000 75.84627 144 PRO A CA 1
ATOM 1054 C C . PRO A 1 74 ? 2.88661 21.84579 62.61244 1.000 74.50727 144 PRO A C 1
ATOM 1055 O O . PRO A 1 74 ? 1.78035 21.73972 62.07811 1.000 69.16382 144 PRO A O 1
ATOM 1066 N N . LEU A 1 75 ? 3.56085 20.80946 63.10683 1.000 94.79953 145 LEU A N 1
ATOM 1067 C CA . LEU A 1 75 ? 3.00810 19.46804 63.21658 1.000 90.89865 145 LEU A CA 1
ATOM 1068 C C . LEU A 1 75 ? 3.08216 19.00709 64.66541 1.000 98.99067 145 LEU A C 1
ATOM 1069 O O . LEU A 1 75 ? 4.08878 19.23364 65.34488 1.000 106.25778 145 LEU A O 1
ATOM 1085 N N . LEU A 1 76 ? 2.02141 18.35171 65.13277 1.000 108.75870 146 LEU A N 1
ATOM 1086 C CA . LEU A 1 76 ? 1.99224 17.79105 66.47586 1.000 117.57698 146 LEU A CA 1
ATOM 1087 C C . LEU A 1 76 ? 1.29159 16.44055 66.44572 1.000 127.72075 146 LEU A C 1
ATOM 1088 O O . LEU A 1 76 ? 0.40948 16.19884 65.61775 1.000 126.30464 146 LEU A O 1
ATOM 1104 N N . LYS A 1 77 ? 1.69226 15.56399 67.36326 1.000 132.52015 147 LYS A N 1
ATOM 1105 C CA . LYS A 1 77 ? 1.16068 14.20547 67.41699 1.000 134.00938 147 LYS A CA 1
ATOM 1106 C C . LYS A 1 77 ? -0.00417 14.09789 68.39517 1.000 129.96836 147 LYS A C 1
ATOM 1107 O O . LYS A 1 77 ? 0.16084 14.29189 69.59973 1.000 132.45170 147 LYS A O 1
ATOM 1111 N N . VAL A 1 82 ? -3.51227 17.67067 70.53029 1.000 154.30640 152 VAL A N 1
ATOM 1112 C CA . VAL A 1 82 ? -3.68246 18.00836 69.12167 1.000 145.27198 152 VAL A CA 1
ATOM 1113 C C . VAL A 1 82 ? -5.01941 18.70815 68.90353 1.000 144.13386 152 VAL A C 1
ATOM 1114 O O . VAL A 1 82 ? -5.06190 19.88509 68.54829 1.000 142.98207 152 VAL A O 1
ATOM 1126 N N . ALA A 1 83 ? -6.11314 17.97661 69.12171 1.000 142.17031 153 ALA A N 1
ATOM 1127 C CA . ALA A 1 83 ? -7.44432 18.52710 68.90696 1.000 129.62940 153 ALA A CA 1
ATOM 1128 C C . ALA A 1 83 ? -7.79168 19.63633 69.88978 1.000 133.03434 153 ALA A C 1
ATOM 1129 O O . ALA A 1 83 ? -8.77750 20.34775 69.66910 1.000 124.25378 153 ALA A O 1
ATOM 1136 N N . ASP A 1 84 ? -7.01133 19.80485 70.95885 1.000 136.62088 154 ASP A N 1
ATOM 1137 C CA . ASP A 1 84 ? -7.38316 20.75989 71.99625 1.000 134.63661 154 ASP A CA 1
ATOM 1138 C C . ASP A 1 84 ? -7.39104 22.18875 71.46669 1.000 126.91482 154 ASP A C 1
ATOM 1139 O O . ASP A 1 84 ? -8.32266 22.95378 71.74182 1.000 134.88354 154 ASP A O 1
ATOM 1148 N N . TYR A 1 85 ? -6.37131 22.56449 70.69002 1.000 99.33567 155 TYR A N 1
ATOM 1149 C CA . TYR A 1 85 ? -6.17056 23.95815 70.31013 1.000 102.54186 155 TYR A CA 1
ATOM 1150 C C . TYR A 1 85 ? -5.99838 24.13689 68.80629 1.000 103.76596 155 TYR A C 1
ATOM 1151 O O . TYR A 1 85 ? -5.45053 25.15377 68.36755 1.000 86.01646 155 TYR A O 1
ATOM 1169 N N . THR A 1 86 ? -6.46190 23.18018 68.00307 1.000 108.93131 156 THR A N 1
ATOM 1170 C CA . THR A 1 86 ? -6.25623 23.28039 66.56315 1.000 93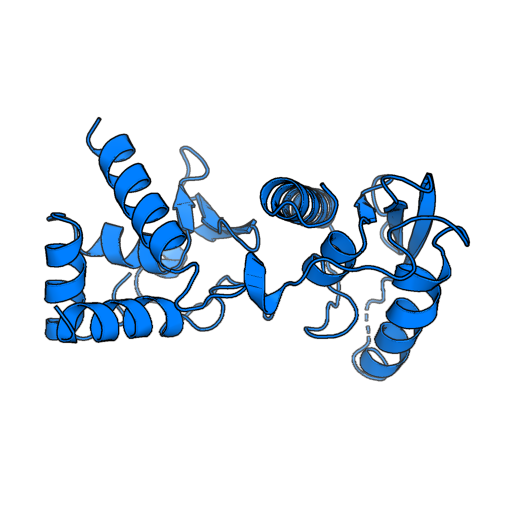.36268 156 THR A CA 1
ATOM 1171 C C . THR A 1 86 ? -6.97670 24.49202 65.98463 1.000 80.85302 156 THR A C 1
ATOM 1172 O O . THR A 1 86 ? -6.42973 25.19187 65.12758 1.000 72.16252 156 THR A O 1
ATOM 1183 N N . MET A 1 87 ? -8.20348 24.75902 66.43993 1.000 80.65709 157 MET A N 1
ATOM 1184 C CA . MET A 1 87 ? -8.98767 25.84639 65.85953 1.000 63.67267 157 MET A CA 1
ATOM 1185 C C . MET A 1 87 ? -8.34040 27.20320 66.11689 1.000 73.70798 157 MET A C 1
ATOM 1186 O O . MET A 1 87 ? -8.13793 27.99510 65.18720 1.000 71.00838 157 MET A O 1
ATOM 1200 N N . LYS A 1 88 ? -8.02824 27.49927 67.38207 1.000 83.22148 158 LYS A N 1
ATOM 1201 C CA . LYS A 1 88 ? -7.43646 28.79300 67.70663 1.000 80.80991 158 LYS A CA 1
ATOM 1202 C C . LYS A 1 88 ? -6.08569 28.95755 67.02447 1.000 70.67391 158 LYS A C 1
ATOM 1203 O O . LYS A 1 88 ? -5.79585 30.01132 66.43834 1.000 76.28693 158 LYS A O 1
ATOM 1222 N N . LEU A 1 89 ? -5.25623 27.91249 67.06515 1.000 72.48439 159 LEU A N 1
ATOM 1223 C CA . LEU A 1 89 ? -3.95187 27.98654 66.42051 1.000 73.84166 159 LEU A CA 1
ATOM 1224 C C . LEU A 1 89 ? -4.09098 28.22002 64.92229 1.000 65.22626 159 LEU A C 1
ATOM 1225 O O . LEU A 1 89 ? -3.35416 29.02475 64.34545 1.000 65.97153 159 LEU A O 1
ATOM 1241 N N . ASN A 1 90 ? -5.01986 27.51733 64.26975 1.000 63.81495 160 ASN A N 1
ATOM 1242 C CA . ASN A 1 90 ? -5.14475 27.63382 62.81996 1.000 68.03710 160 ASN A CA 1
ATOM 1243 C C . ASN A 1 90 ? -5.68411 29.00215 62.42059 1.000 67.62383 160 ASN A C 1
ATOM 1244 O O . ASN A 1 90 ? -5.25172 29.57276 61.41477 1.000 70.20227 160 ASN A O 1
ATOM 1255 N N . GLU A 1 91 ? -6.63115 29.54500 63.18858 1.000 73.14151 161 GLU A N 1
ATOM 1256 C CA . GLU A 1 91 ? -7.09013 30.90718 62.92719 1.000 70.79068 161 GLU A CA 1
ATOM 1257 C C . GLU A 1 91 ? -5.94227 31.90174 63.06435 1.000 69.53672 161 GLU A C 1
ATOM 1258 O O . GLU A 1 91 ? -5.78391 32.81088 62.23198 1.000 69.09917 161 GLU A O 1
ATOM 1270 N N . LYS A 1 92 ? -5.12099 31.73739 64.10695 1.000 62.56024 162 LYS A N 1
ATOM 1271 C CA . LYS A 1 92 ? -3.95037 32.59353 64.26052 1.000 64.93486 162 LYS A CA 1
ATOM 1272 C C . LYS A 1 92 ? -3.01161 32.45738 63.06789 1.000 69.34723 162 LYS A C 1
ATOM 1273 O O . LYS A 1 92 ? -2.50245 33.45700 62.55163 1.000 65.67766 162 LYS A O 1
ATOM 1292 N N . ILE A 1 93 ? -2.77329 31.22641 62.61543 1.000 66.71813 163 ILE A N 1
ATOM 1293 C CA . ILE A 1 93 ? -1.87157 31.00852 61.48853 1.000 69.82219 163 ILE A CA 1
ATOM 1294 C C . ILE A 1 93 ? -2.41884 31.68130 60.23780 1.000 72.71211 163 ILE A C 1
ATOM 1295 O O . ILE A 1 93 ? -1.68070 32.33365 59.48887 1.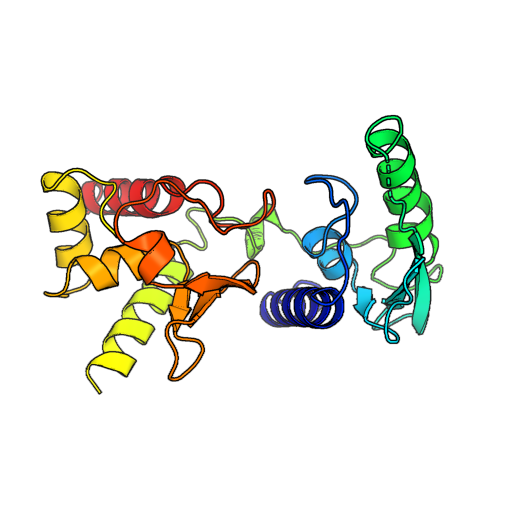000 70.87656 163 ILE A O 1
ATOM 1311 N N . TRP A 1 94 ? -3.72131 31.53949 59.99390 1.000 68.54205 164 TRP A N 1
ATOM 1312 C CA . TRP A 1 94 ? -4.32629 32.18182 58.83471 1.000 71.35190 164 TRP A CA 1
ATOM 1313 C C . TRP A 1 94 ? -4.11480 33.68958 58.87837 1.000 72.67601 164 TRP A C 1
ATOM 1314 O O . TRP A 1 94 ? -3.69271 34.29596 57.88742 1.000 72.63938 164 TRP A O 1
ATOM 1335 N N . ASN A 1 95 ? -4.38261 34.31475 60.02791 1.000 74.24414 165 ASN A N 1
ATOM 1336 C CA . ASN A 1 95 ? -4.27862 35.77215 60.08377 1.000 73.42229 165 ASN A CA 1
ATOM 1337 C C . ASN A 1 95 ? -2.82640 36.24623 60.01919 1.000 79.39542 165 ASN A C 1
ATOM 1338 O O . ASN A 1 95 ? -2.51826 37.21842 59.31888 1.000 79.79810 165 ASN A O 1
ATOM 1349 N N . SER A 1 96 ? -1.91901 35.57336 60.72760 1.000 72.99388 166 SER A N 1
ATOM 1350 C CA . SER A 1 96 ? -0.55936 36.07363 60.89411 1.000 76.58296 166 SER A CA 1
ATOM 1351 C C . SER A 1 96 ? 0.42610 35.52570 59.87024 1.000 68.64125 166 SER A C 1
ATOM 1352 O O . SER A 1 96 ? 1.42486 36.19173 59.57243 1.000 69.28317 166 SER A O 1
ATOM 1360 N N . ASN A 1 97 ? 0.18398 34.33481 59.32394 1.000 70.31333 167 ASN A N 1
ATOM 1361 C CA . ASN A 1 97 ? 1.12660 33.70777 58.40545 1.000 75.14151 167 ASN A CA 1
ATOM 1362 C C . ASN A 1 97 ? 0.60164 33.67443 56.97838 1.000 76.42806 167 ASN A C 1
ATOM 1363 O O . ASN A 1 97 ? 1.24330 34.20714 56.06806 1.000 75.86623 167 ASN A O 1
ATOM 1374 N N . ILE A 1 98 ? -0.57210 33.07955 56.75499 1.000 76.07537 168 ILE A N 1
ATOM 1375 C CA . ILE A 1 98 ? -1.08122 32.95373 55.39258 1.000 66.55854 168 ILE A CA 1
ATOM 1376 C C . ILE A 1 98 ? -1.35361 34.33246 54.80212 1.000 68.43267 168 ILE A C 1
ATOM 1377 O O . ILE A 1 98 ? -1.16367 34.54710 53.59676 1.000 69.83799 168 ILE A O 1
ATOM 1393 N N . ILE A 1 99 ? -1.79115 35.27665 55.62559 1.000 75.75046 169 ILE A N 1
ATOM 1394 C CA . ILE A 1 99 ? -1.91757 36.67745 55.22863 1.000 75.78771 169 ILE A CA 1
ATOM 1395 C C . ILE A 1 99 ? -0.70278 37.49168 55.65914 1.000 82.26587 169 ILE A C 1
ATOM 1396 O O . ILE A 1 99 ? -0.10038 38.19688 54.84883 1.000 87.33825 169 ILE A O 1
ATOM 1412 N N . GLY A 1 100 ? -0.33029 37.40103 56.93850 1.000 81.65922 170 GLY A N 1
ATOM 1413 C CA . GLY A 1 100 ? 0.63386 38.33806 57.49293 1.000 70.84945 170 GLY A CA 1
ATOM 1414 C C . GLY A 1 100 ? 2.01527 38.22336 56.87988 1.000 75.20446 170 GLY A C 1
ATOM 1415 O O . GLY A 1 100 ? 2.65626 39.23623 56.58369 1.000 85.06397 170 GLY A O 1
ATOM 1419 N N . ASN A 1 101 ? 2.49700 36.99670 56.67676 1.000 76.46654 171 ASN A N 1
ATOM 1420 C CA . ASN A 1 101 ? 3.86773 36.82201 56.21012 1.000 80.48300 171 ASN A CA 1
ATOM 1421 C C . ASN A 1 101 ? 4.09590 37.42180 54.82804 1.000 85.07575 171 ASN A C 1
ATOM 1422 O O . ASN A 1 101 ? 5.25089 37.62659 54.43945 1.000 86.66960 171 ASN A O 1
ATOM 1433 N N . HIS A 1 102 ? 3.03402 37.70540 54.07768 1.000 86.74437 172 HIS A N 1
ATOM 1434 C CA . HIS A 1 102 ? 3.19795 38.36808 52.79167 1.000 90.86697 172 HIS A CA 1
ATOM 1435 C C . HIS A 1 102 ? 3.80995 39.75046 52.97882 1.000 100.57362 172 HIS A C 1
ATOM 1436 O O . HIS A 1 102 ? 3.49715 40.46306 53.93648 1.000 95.54070 172 HIS A O 1
ATOM 1450 N N . LEU A 1 103 ? 4.68403 40.13193 52.05153 1.000 108.12093 173 LEU A N 1
ATOM 1451 C CA . LEU A 1 103 ? 5.22605 41.48175 52.05712 1.000 135.14294 173 LEU A CA 1
ATOM 1452 C C . LEU A 1 103 ? 4.09087 42.48814 51.88403 1.000 112.01231 173 LEU A C 1
ATOM 1453 O O . LEU A 1 103 ? 3.03297 42.18393 51.32919 1.000 122.83901 173 LEU A O 1
ATOM 1469 N N . GLN A 1 104 ? 4.32906 43.71055 52.36800 1.000 119.55549 174 GLN A N 1
ATOM 1470 C CA . GLN A 1 104 ? 3.23507 44.66181 52.54335 1.000 121.43245 174 GLN A CA 1
ATOM 1471 C C . GLN A 1 104 ? 2.50061 44.92580 51.23341 1.000 120.38511 174 GLN A C 1
ATOM 1472 O O . GLN A 1 104 ? 1.26767 45.02216 51.21556 1.000 111.43661 174 GLN A O 1
ATOM 1486 N N . LYS A 1 105 ? 3.23305 45.04679 50.12862 1.000 109.58075 175 LYS A N 1
ATOM 1487 C CA . LYS A 1 105 ? 2.64317 45.41075 48.84864 1.000 106.51697 175 LYS A CA 1
ATOM 1488 C C . LYS A 1 105 ? 2.44710 44.22313 47.91837 1.000 110.57450 175 LYS A C 1
ATOM 1489 O O . LYS A 1 105 ? 2.11685 44.41710 46.74467 1.000 114.16744 175 LYS A O 1
ATOM 1508 N N . CYS A 1 106 ? 2.64203 43.00757 48.40330 1.000 114.92566 176 CYS A N 1
ATOM 1509 C CA . CYS A 1 106 ? 2.39713 41.84614 47.56499 1.000 103.19572 176 CYS A CA 1
ATOM 1510 C C . CYS A 1 106 ? 0.90223 41.70598 47.28998 1.000 95.98723 176 CYS A C 1
ATOM 1511 O O . CYS A 1 106 ? 0.08118 41.90759 48.18991 1.000 99.67352 176 CYS A O 1
ATOM 1518 N N . PRO A 1 107 ? 0.51620 41.35808 46.06176 1.000 104.66172 177 PRO A N 1
ATOM 1519 C CA . PRO A 1 107 ? -0.92046 41.26978 45.75542 1.000 98.73157 177 PRO A CA 1
ATOM 1520 C C . PRO A 1 107 ? -1.65965 40.24218 46.59360 1.000 92.47110 177 PRO A C 1
ATOM 1521 O O . PRO A 1 107 ? -2.86464 40.39874 46.82291 1.000 97.51032 177 PRO A O 1
ATOM 1532 N N . TRP A 1 108 ? -0.97560 39.19584 47.06364 1.000 98.68075 178 TRP A N 1
ATOM 1533 C CA . TRP A 1 108 ? -1.65438 38.13921 47.80611 1.000 100.19596 178 TRP A CA 1
ATOM 1534 C C . TRP A 1 108 ? -2.01810 38.54667 49.23097 1.000 93.95501 178 TRP A C 1
ATOM 1535 O O . TRP A 1 108 ? -2.83194 37.86361 49.86191 1.000 89.65394 178 TRP A O 1
ATOM 1556 N N . ARG A 1 109 ? -1.44385 39.63141 49.75546 1.000 90.96662 179 ARG A N 1
ATOM 1557 C CA . ARG A 1 109 ? -1.71731 40.00299 51.14111 1.000 95.31186 179 ARG A CA 1
ATOM 1558 C C . ARG A 1 109 ? -3.17966 40.39118 51.33366 1.000 99.08553 179 ARG A C 1
ATOM 1559 O O . ARG A 1 109 ? -3.84513 39.90137 52.25400 1.000 86.38803 179 ARG A O 1
ATOM 1580 N N . GLU A 1 110 ? -3.69833 41.26699 50.47256 1.000 95.39095 180 GLU A N 1
ATOM 1581 C CA . GLU A 1 110 ? -5.05367 41.78514 50.60002 1.000 99.86307 180 GLU A CA 1
ATOM 1582 C C . GLU A 1 110 ? -6.03750 41.15739 49.61819 1.000 103.50624 180 GLU A C 1
ATOM 1583 O O . GLU A 1 110 ? -7.23467 41.45094 49.69494 1.000 100.49363 180 GLU A O 1
ATOM 1595 N N . ASN A 1 111 ? -5.57432 40.30462 48.70694 1.000 93.62457 181 ASN A N 1
ATOM 1596 C CA . ASN A 1 111 ? -6.44225 39.65956 47.73448 1.000 93.86710 181 ASN A CA 1
ATOM 1597 C C . ASN A 1 111 ? -6.43593 38.15100 47.93744 1.000 87.84846 181 ASN A C 1
ATOM 1598 O O . ASN A 1 111 ? -5.53553 37.58669 48.56493 1.000 92.10539 181 ASN A O 1
ATOM 1609 N N . GLN A 1 112 ? -7.46420 37.50489 47.39584 1.000 87.42773 182 GLN A N 1
ATOM 1610 C CA . GLN A 1 112 ? -7.61749 36.06438 47.52166 1.000 83.65310 182 GLN A CA 1
ATOM 1611 C C . GLN A 1 112 ? -8.45711 35.55823 46.35983 1.000 80.77335 182 GLN A C 1
ATOM 1612 O O . GLN A 1 112 ? -9.36191 36.24830 45.88349 1.000 86.51499 182 GLN A O 1
ATOM 1626 N N . VAL A 1 113 ? -8.14550 34.34066 45.91193 1.000 83.92990 183 VAL A N 1
ATOM 1627 C CA . VAL A 1 113 ? -8.94678 33.70897 44.87395 1.000 82.37212 183 VAL A CA 1
ATOM 1628 C C . VAL A 1 113 ? -10.36066 33.50985 45.39229 1.000 83.93276 183 VAL A C 1
ATOM 1629 O O . VAL A 1 113 ? -10.56661 33.05176 46.52404 1.000 82.38459 183 VAL A O 1
ATOM 1642 N N . ASP A 1 114 ? -11.34546 33.84432 44.56748 1.000 85.13872 184 ASP A N 1
ATOM 1643 C CA . ASP A 1 114 ? -12.75192 33.66186 44.94452 1.000 88.85122 184 ASP A CA 1
ATOM 1644 C C . ASP A 1 114 ? -13.09996 32.18213 44.82468 1.000 88.20222 184 ASP A C 1
ATOM 1645 O O . ASP A 1 114 ? -13.51234 31.70283 43.77312 1.000 88.58733 184 ASP A O 1
ATOM 1654 N N . LEU A 1 115 ? -12.94995 31.44719 45.93659 1.000 79.30484 185 LEU A N 1
ATOM 1655 C CA . LEU A 1 115 ? -13.11542 29.99571 45.89087 1.000 80.08121 185 LEU A CA 1
ATOM 1656 C C . LEU A 1 115 ? -14.54981 29.59796 45.55834 1.000 84.56843 185 LEU A C 1
ATOM 1657 O O . LEU A 1 115 ? -14.77260 28.64757 44.79896 1.000 81.35376 185 LEU A O 1
ATOM 1673 N N . ASN A 1 116 ? -15.53575 30.30425 46.11674 1.000 91.00061 186 ASN A N 1
ATOM 1674 C CA . ASN A 1 116 ? -16.92655 29.97937 45.81705 1.000 95.14834 186 ASN A CA 1
ATOM 1675 C C . ASN A 1 116 ? -17.21673 30.12969 44.32969 1.000 94.19400 186 ASN A C 1
ATOM 1676 O O . ASN A 1 116 ? -17.95743 29.32842 43.74772 1.000 95.18771 186 ASN A O 1
ATOM 1687 N N . LYS A 1 117 ? -16.65094 31.15930 43.70007 1.000 90.84796 187 LYS A N 1
ATOM 1688 C CA . LYS A 1 117 ? -16.93288 31.40224 42.29089 1.000 90.46306 187 LYS A CA 1
A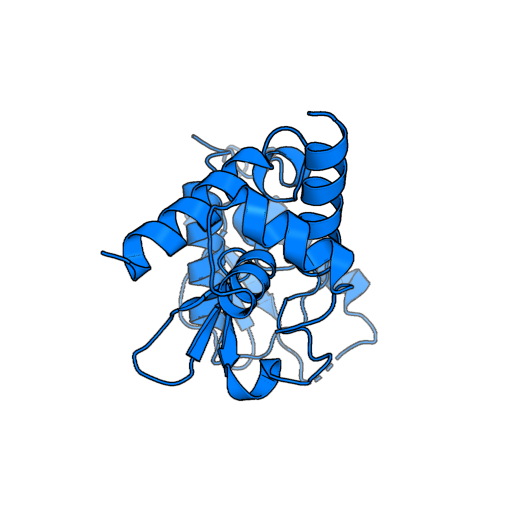TOM 1689 C C . LYS A 1 117 ? -16.20643 30.40715 41.39555 1.000 85.48916 187 LYS A C 1
ATOM 1690 O O . LYS A 1 117 ? -16.78296 29.90342 40.42490 1.000 99.57906 187 LYS A O 1
ATOM 1709 N N . GLU A 1 118 ? -14.95044 30.10220 41.70792 1.000 84.90043 188 GLU A N 1
ATOM 1710 C CA . GLU A 1 118 ? -14.07938 29.36763 40.79882 1.000 85.14841 188 GLU A CA 1
ATOM 1711 C C . GLU A 1 118 ? -13.84709 27.91991 41.19546 1.000 85.67325 188 GLU A C 1
ATOM 1712 O O . GLU A 1 118 ? -13.73497 27.06071 40.31825 1.000 82.27034 188 GLU A O 1
ATOM 1724 N N . TYR A 1 119 ? -13.76544 27.61865 42.48995 1.000 79.90062 189 TYR A N 1
ATOM 1725 C CA . TYR A 1 119 ? -13.42557 26.27621 42.94386 1.000 65.63036 189 TYR A CA 1
ATOM 1726 C C . TYR A 1 119 ? -14.65161 25.42886 43.25739 1.000 65.31613 189 TYR A C 1
ATOM 1727 O O . TYR A 1 119 ? -14.79500 24.32632 42.72282 1.000 69.56537 189 TYR A O 1
ATOM 1745 N N . TYR A 1 120 ? -15.53610 25.91419 44.12040 1.000 70.71345 190 TYR A N 1
ATOM 1746 C CA . TYR A 1 120 ? -16.68974 25.12873 44.52889 1.000 76.08072 190 TYR A CA 1
ATOM 1747 C C . TYR A 1 120 ? -17.78817 25.18059 43.47432 1.000 70.61408 190 TYR A C 1
ATOM 1748 O O . TYR A 1 120 ? -17.88955 26.12878 42.69118 1.000 72.64222 190 TYR A O 1
ATOM 1766 N N . LEU A 1 121 ? -18.62104 24.14289 43.46967 1.000 66.23503 191 LEU A N 1
ATOM 1767 C CA . LEU A 1 121 ? -19.64452 24.00827 42.44429 1.000 72.00452 191 LEU A CA 1
ATOM 1768 C C . LEU A 1 121 ? -20.64875 25.15122 42.50920 1.000 76.79561 191 LEU A C 1
ATOM 1769 O O . LEU A 1 121 ? -21.01835 25.62344 43.58760 1.000 83.31576 191 LEU A O 1
ATOM 1785 N N . SER A 1 122 ? -21.09283 25.58691 41.33462 1.000 79.14540 192 SER A N 1
ATOM 1786 C CA . SER A 1 122 ? -22.15420 26.57362 41.21193 1.000 76.57849 192 SER A CA 1
ATOM 1787 C C . SER A 1 122 ? -22.78109 26.40390 39.83720 1.000 83.33528 192 SER A C 1
ATOM 1788 O O . SER A 1 122 ? -22.20039 25.78080 38.94459 1.000 84.68544 192 SER A O 1
ATOM 1796 N N . SER A 1 123 ? -23.97846 26.96679 39.67541 1.000 82.24318 193 SER A N 1
ATOM 1797 C CA . SER A 1 123 ? -24.66827 26.84430 38.39639 1.000 95.56903 193 SER A CA 1
ATOM 1798 C C . SER A 1 123 ? -23.84533 27.43127 37.25674 1.000 86.37499 193 SER A C 1
ATOM 1799 O O . SER A 1 123 ? -23.96912 26.98668 36.11027 1.000 92.47893 193 SER A O 1
ATOM 1807 N N . GLN A 1 124 ? -22.99761 28.41786 37.54847 1.000 88.53831 194 GLN A N 1
ATOM 1808 C CA . GLN A 1 124 ? -22.23562 29.09846 36.51005 1.000 90.91867 194 GLN A CA 1
ATOM 1809 C C . GLN A 1 124 ? -20.97913 28.34613 36.08666 1.000 95.32195 194 GLN A C 1
ATOM 1810 O O . GLN A 1 124 ? -20.39916 28.68858 35.05095 1.000 99.82619 194 GLN A O 1
ATOM 1824 N N . ASN A 1 125 ? -20.54422 27.33485 36.85028 1.000 82.58132 195 ASN A N 1
ATOM 1825 C CA . ASN A 1 125 ? -19.37261 26.54650 36.48795 1.000 80.22258 195 ASN A CA 1
ATOM 1826 C C . ASN A 1 125 ? -19.66364 25.04864 36.42387 1.000 76.79456 195 ASN A C 1
ATOM 1827 O O . ASN A 1 125 ? -18.72696 24.25372 36.28541 1.000 70.95252 195 ASN A O 1
ATOM 1838 N N . LEU A 1 126 ? -20.93157 24.64428 36.51575 1.000 78.99875 196 LEU A N 1
ATOM 1839 C CA . LEU A 1 126 ? -21.28586 23.23932 36.32958 1.000 78.19459 196 LEU A CA 1
ATOM 1840 C C . LEU A 1 126 ? -20.92688 22.75924 34.92749 1.000 84.59256 196 LEU A C 1
ATOM 1841 O O . LEU A 1 126 ? -20.57594 21.58265 34.72957 1.000 82.66607 196 LEU A O 1
ATOM 1857 N N . ILE A 1 127 ? -20.99364 23.66025 33.94579 1.000 80.10931 197 ILE A N 1
ATOM 1858 C CA . ILE A 1 127 ? -20.67321 23.29440 32.57245 1.000 79.52417 197 ILE A CA 1
ATOM 1859 C C . ILE A 1 127 ? -19.24457 22.78405 32.47608 1.000 79.85595 197 ILE A C 1
ATOM 1860 O O . ILE A 1 127 ? -18.93508 21.94428 31.62440 1.000 81.06776 197 ILE A O 1
ATOM 1876 N N . ARG A 1 128 ? -18.35030 23.27672 33.33570 1.000 80.39067 198 ARG A N 1
ATOM 1877 C CA . ARG A 1 128 ? -16.98536 22.76125 33.34525 1.000 80.24144 198 ARG A CA 1
ATOM 1878 C C . ARG A 1 128 ? -16.96053 21.29089 33.74210 1.000 76.18796 198 ARG A C 1
ATOM 1879 O O . ARG A 1 128 ? -16.20805 20.49615 33.16644 1.000 80.34072 198 ARG A O 1
ATOM 1900 N N . GLU A 1 129 ? -17.77734 20.90817 34.72601 1.000 72.88134 199 GLU A N 1
ATOM 1901 C CA . GLU A 1 129 ? -17.86536 19.50071 35.10140 1.000 77.21891 199 GLU A CA 1
ATOM 1902 C C . GLU A 1 129 ? -18.43026 18.66848 33.95809 1.000 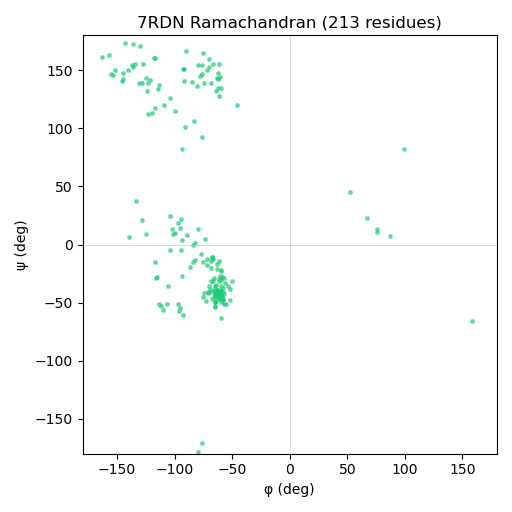77.35199 199 GLU A C 1
ATOM 1903 O O . GLU A 1 129 ? -17.97181 17.54387 33.70576 1.000 76.06516 199 GLU A O 1
ATOM 1915 N N . ILE A 1 130 ? -19.43681 19.19978 33.26214 1.000 77.83849 200 ILE A N 1
ATOM 1916 C CA . ILE A 1 130 ? -19.98228 18.48447 32.10975 1.000 79.63395 200 ILE A CA 1
ATOM 1917 C C . ILE A 1 130 ? -18.89368 18.26737 31.06310 1.000 78.22354 200 ILE A C 1
ATOM 1918 O O . ILE A 1 130 ? -18.74048 17.16857 30.50773 1.000 83.16179 200 ILE A O 1
ATOM 1934 N N . GLU A 1 131 ? -18.11923 19.31889 30.78263 1.000 77.25896 201 GLU A N 1
ATOM 1935 C CA . GLU A 1 131 ? -17.02659 19.20779 29.82383 1.000 77.43174 201 GLU A CA 1
ATOM 1936 C C . GLU A 1 131 ? -16.02106 18.15404 30.26390 1.000 77.24686 201 GLU A C 1
ATOM 1937 O O . GLU A 1 131 ? -15.55413 17.35364 29.44706 1.000 80.05588 201 GLU A O 1
ATOM 1949 N N . ARG A 1 132 ? -15.66304 18.15153 31.54994 1.000 74.27564 202 ARG A N 1
ATOM 1950 C CA . ARG A 1 132 ? -14.68493 17.18988 32.04648 1.000 74.36713 202 ARG A CA 1
ATOM 1951 C C . ARG A 1 132 ? -15.17424 15.76546 31.83756 1.000 76.04252 202 ARG A C 1
ATOM 1952 O O . ARG A 1 132 ? -14.42718 14.89801 31.36677 1.000 82.34016 202 ARG A O 1
ATOM 1973 N N . ILE A 1 133 ? -16.43011 15.50136 32.19440 1.000 75.16012 203 ILE A N 1
ATOM 1974 C CA . ILE A 1 133 ? -16.95611 14.14433 32.07310 1.000 79.89228 203 ILE A CA 1
ATOM 1975 C C . ILE A 1 133 ? -16.97720 13.71663 30.60702 1.000 84.28214 203 ILE A C 1
ATOM 1976 O O . ILE A 1 133 ? -16.55666 12.60460 30.25684 1.000 82.83576 203 ILE A O 1
ATOM 1992 N N . HIS A 1 134 ? -17.44949 14.60301 29.72466 1.000 81.28104 204 HIS A N 1
ATOM 1993 C CA . HIS A 1 134 ? -17.47911 14.26095 28.30528 1.000 86.38112 204 HIS A CA 1
ATOM 1994 C C . HIS A 1 134 ? -16.07531 13.98978 27.77482 1.000 87.01643 204 HIS A C 1
ATOM 1995 O O . HIS A 1 134 ? -15.86288 13.03270 27.01948 1.000 90.02995 204 HIS A O 1
ATOM 2009 N N . THR A 1 135 ? -15.10254 14.81807 28.16174 1.000 85.71146 205 THR A N 1
ATOM 2010 C CA . THR A 1 135 ? -13.73933 14.64077 27.67490 1.000 88.05456 205 THR A CA 1
ATOM 2011 C C . THR A 1 135 ? -13.14663 13.32699 28.16215 1.000 88.65492 205 THR A C 1
ATOM 2012 O O . THR A 1 135 ? -12.45243 12.63388 27.41006 1.000 100.34519 205 THR A O 1
ATOM 2023 N N . GLU A 1 136 ? -13.39501 12.97284 29.42381 1.000 85.80798 206 GLU A N 1
ATOM 2024 C CA . GLU A 1 136 ? -12.91234 11.69182 29.92593 1.000 95.54602 206 GLU A CA 1
ATOM 2025 C C . GLU A 1 136 ? -13.51886 10.54005 29.13452 1.000 98.97041 206 GLU A C 1
ATOM 2026 O O . GLU A 1 136 ? -12.81585 9.59421 28.74926 1.000 112.43493 206 GLU A O 1
ATOM 2038 N N . ILE A 1 137 ? -14.82448 10.61348 28.86627 1.000 96.48962 207 ILE A N 1
ATOM 2039 C CA . ILE A 1 137 ? -15.47907 9.54954 28.11007 1.000 100.67538 207 ILE A CA 1
ATOM 2040 C C . ILE A 1 137 ? -14.85792 9.42628 26.72624 1.000 108.99444 207 ILE A C 1
ATOM 2041 O O . ILE A 1 137 ? -14.57146 8.31703 26.24650 1.000 118.11890 207 ILE A O 1
ATOM 2057 N N . ASP A 1 138 ? -14.63390 10.56197 26.06460 1.000 124.98229 208 ASP A N 1
ATOM 2058 C CA . ASP A 1 138 ? -14.05211 10.53628 24.72785 1.000 126.99321 208 ASP A CA 1
ATOM 2059 C C . ASP A 1 138 ? -12.64448 9.95928 24.74728 1.000 123.55711 208 ASP A C 1
ATOM 2060 O O . ASP A 1 138 ? -12.27935 9.16269 23.87490 1.000 136.86608 208 ASP A O 1
ATOM 2069 N N . ARG A 1 139 ? -11.83282 10.35577 25.72783 1.000 127.53593 209 ARG A N 1
ATOM 2070 C CA . ARG A 1 139 ? -10.47535 9.83159 25.79554 1.000 132.52770 209 ARG A CA 1
ATOM 2071 C C . ARG A 1 139 ? -10.47639 8.33588 26.07405 1.000 140.27492 209 ARG A C 1
ATOM 2072 O O . ARG A 1 139 ? -9.54359 7.63273 25.66995 1.000 140.22207 209 ARG A O 1
ATOM 2093 N N . ILE A 1 140 ? -11.50191 7.83051 26.76116 1.000 115.28336 210 ILE A N 1
ATOM 2094 C CA . ILE A 1 140 ? -11.57495 6.38988 26.98575 1.000 142.12123 210 ILE A CA 1
ATOM 2095 C C . ILE A 1 140 ? -11.95046 5.66568 25.69805 1.000 140.80084 210 ILE A C 1
ATOM 2096 O O . ILE A 1 140 ? -11.30248 4.68576 25.31049 1.000 138.31941 210 ILE A O 1
ATOM 2112 N N . VAL A 1 141 ? -12.99223 6.13628 25.00579 1.000 130.61730 211 VAL A N 1
ATOM 2113 C CA . VAL A 1 141 ? -13.41213 5.44172 23.78904 1.000 134.22770 211 VAL A CA 1
ATOM 2114 C C . VAL A 1 141 ? -12.31973 5.52387 22.72791 1.000 155.09269 211 VAL A C 1
ATOM 2115 O O . VAL A 1 141 ? -12.10951 4.58066 21.95581 1.000 121.53665 211 VAL A O 1
ATOM 2128 N N . SER A 1 142 ? -11.61217 6.64825 22.67167 1.000 138.07739 212 SER A N 1
ATOM 2129 C CA . SER A 1 142 ? -10.51419 6.81922 21.72767 1.000 131.45332 212 SER A CA 1
ATOM 2130 C C . SER A 1 142 ? -9.41360 5.79388 21.98403 1.000 135.56245 212 SER A C 1
ATOM 2131 O O . SER A 1 142 ? -8.58251 5.96989 22.87596 1.000 129.86578 212 SER A O 1
ATOM 2135 N N . PHE A 1 157 ? -19.36731 1.86696 41.34190 1.000 164.64082 227 PHE A N 1
ATOM 2136 C CA . PHE A 1 157 ? -19.67940 3.06479 42.11162 1.000 140.64599 227 PHE A CA 1
ATOM 2137 C C . PHE A 1 157 ? -21.13976 3.45423 41.92684 1.000 180.28731 227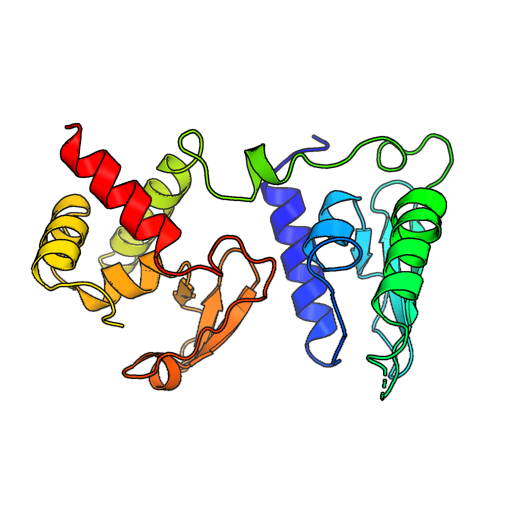 PHE A C 1
ATOM 2138 O O . PHE A 1 157 ? -21.46001 4.32772 41.12216 1.000 146.06839 227 PHE A O 1
ATOM 2141 N N . HIS A 1 158 ? -22.02241 2.80086 42.67814 1.000 169.74620 228 HIS A N 1
ATOM 2142 C CA . HIS A 1 158 ? -23.45868 3.03157 42.59415 1.000 171.00083 228 HIS A CA 1
ATOM 2143 C C . HIS A 1 158 ? -23.95899 3.56147 43.92989 1.000 170.46066 228 HIS A C 1
ATOM 2144 O O . HIS A 1 158 ? -23.87403 2.86694 44.94850 1.000 162.94253 228 HIS A O 1
ATOM 2158 N N . TYR A 1 159 ? -24.48609 4.78902 43.92063 1.000 146.94346 229 TYR A N 1
ATOM 2159 C CA . TYR A 1 159 ? -25.05579 5.38408 45.12286 1.000 146.30991 229 TYR A CA 1
ATOM 2160 C C . TYR A 1 159 ? -26.33586 6.15743 44.83096 1.000 150.21962 229 TYR A C 1
ATOM 2161 O O . TYR A 1 159 ? -26.86369 6.81501 45.73733 1.000 138.50695 229 TYR A O 1
ATOM 2179 N N . LEU A 1 160 ? -26.84356 6.10494 43.60362 1.000 145.80524 230 LEU A N 1
ATOM 2180 C CA . LEU A 1 160 ? -28.07056 6.77805 43.21457 1.000 139.03175 230 LEU A CA 1
ATOM 2181 C C . LEU A 1 160 ? -29.09391 5.74278 42.76934 1.000 153.74287 230 LEU A C 1
ATOM 2182 O O . LEU A 1 160 ? -28.75147 4.60701 42.42911 1.000 151.43858 230 LEU A O 1
ATOM 2198 N N . SER A 1 161 ? -30.36034 6.14805 42.76960 1.000 141.86011 231 SER A N 1
ATOM 2199 C CA . SER A 1 161 ? -31.41478 5.25965 42.30542 1.000 140.54464 231 SER A CA 1
ATOM 2200 C C . SER A 1 161 ? -31.19721 4.92113 40.83550 1.000 146.78393 231 SER A C 1
ATOM 2201 O O . SER A 1 161 ? -30.67757 5.72832 40.05962 1.000 144.26564 231 SER A O 1
ATOM 2209 N N . GLU A 1 162 ? -31.59223 3.70386 40.45468 1.000 151.41673 232 GLU A N 1
ATOM 2210 C CA . GLU A 1 162 ? -31.49304 3.30969 39.05331 1.000 145.05663 232 GLU A CA 1
ATOM 2211 C C . GLU A 1 162 ? -32.15125 4.35327 38.16208 1.000 142.64306 232 GLU A C 1
ATOM 2212 O O . GLU A 1 162 ? -31.64091 4.67598 37.08138 1.000 141.09688 232 GLU A O 1
ATOM 2224 N N . LYS A 1 163 ? -33.27636 4.91086 38.61862 1.000 127.37577 233 LYS A N 1
ATOM 2225 C CA . LYS A 1 163 ? -33.92446 6.00038 37.90007 1.000 152.40763 233 LYS A CA 1
ATOM 2226 C C . LYS A 1 163 ? -32.93522 7.12054 37.59726 1.000 126.59073 233 LYS A C 1
ATOM 2227 O O . LYS A 1 163 ? -32.86546 7.62077 36.46916 1.000 153.65616 233 LYS A O 1
ATOM 2246 N N . GLU A 1 164 ? -32.16247 7.53032 38.60654 1.000 133.48810 234 GLU A N 1
ATOM 2247 C CA . GLU A 1 164 ? -31.29636 8.69732 38.47464 1.000 147.29366 234 GLU A CA 1
ATOM 2248 C C . GLU A 1 164 ? -30.06090 8.40266 37.63205 1.000 147.26600 234 GLU A C 1
ATOM 2249 O O . GLU A 1 164 ? -29.68127 9.20721 36.77089 1.000 124.96959 234 GLU A O 1
ATOM 2261 N N . ILE A 1 165 ? -29.40610 7.26601 37.87886 1.000 133.55587 235 ILE A N 1
ATOM 2262 C CA . ILE A 1 165 ? -28.20800 6.95365 37.11155 1.000 150.92922 235 ILE A CA 1
ATOM 2263 C C . ILE A 1 165 ? -28.56796 6.69956 35.65620 1.000 134.03391 235 ILE A C 1
ATOM 2264 O O . ILE A 1 165 ? -27.76964 6.98534 34.75794 1.000 171.74482 235 ILE A O 1
ATOM 2280 N N . GLN A 1 166 ? -29.76391 6.16663 35.38975 1.000 143.40604 236 GLN A N 1
ATOM 2281 C CA . GLN A 1 166 ? -30.20132 6.03204 34.00491 1.000 134.94494 236 GLN A CA 1
ATOM 2282 C C . GLN A 1 166 ? -30.18795 7.38430 33.30332 1.000 114.42231 236 GLN A C 1
ATOM 2283 O O . GLN A 1 166 ? -29.59679 7.53419 32.22771 1.000 114.35788 236 GLN A O 1
ATOM 2297 N N . LYS A 1 167 ? -30.82374 8.38973 33.91058 1.000 140.53001 237 LYS A N 1
ATOM 2298 C CA . LYS A 1 167 ? -30.87559 9.70745 33.28696 1.000 137.24882 237 LYS A CA 1
ATOM 2299 C C . LYS A 1 167 ? -29.48241 10.30969 33.15372 1.000 131.41856 237 LYS A C 1
ATOM 2300 O O . LYS A 1 167 ? -29.14966 10.89820 32.11722 1.000 134.69784 237 LYS A O 1
ATOM 2319 N N . LEU A 1 168 ? -28.65169 10.17568 34.19135 1.000 121.99499 238 LEU A N 1
ATOM 2320 C CA . LEU A 1 168 ? -27.31696 10.76669 34.13372 1.000 120.33335 238 LEU A CA 1
ATOM 2321 C C . LEU A 1 168 ? -26.47591 10.12931 33.03198 1.000 126.34562 238 LEU A C 1
ATOM 2322 O O . LEU A 1 168 ? -25.78111 10.83110 32.28773 1.000 152.81619 238 LEU A O 1
ATOM 2338 N N . ALA A 1 169 ? -26.52657 8.80069 32.90743 1.000 144.54329 239 ALA A N 1
ATOM 2339 C CA . ALA A 1 169 ? -25.79792 8.13033 31.83650 1.000 143.18257 239 ALA A CA 1
ATOM 2340 C C . ALA A 1 169 ? -26.35169 8.51868 30.47204 1.000 108.78550 239 ALA A C 1
ATOM 2341 O O . ALA A 1 169 ? -25.59260 8.67579 29.50811 1.000 103.99473 239 ALA A O 1
ATOM 2348 N N . PHE A 1 170 ? -27.67269 8.67501 30.37056 1.000 111.77186 240 PHE A N 1
ATOM 2349 C CA . PHE A 1 170 ? -28.27017 9.08116 29.10432 1.000 118.85671 240 PHE A CA 1
ATOM 2350 C C . PHE A 1 170 ? -27.78218 10.46302 28.68679 1.000 109.12434 240 PHE A C 1
ATOM 2351 O O . PHE A 1 170 ? -27.48705 10.69507 27.50854 1.000 118.64968 240 PHE A O 1
ATOM 2368 N N . PHE A 1 171 ? -27.67868 11.39201 29.64075 1.000 101.95152 241 PHE A N 1
ATOM 2369 C CA . PHE A 1 171 ? -27.26340 12.74833 29.29849 1.000 105.98938 241 PHE A CA 1
ATOM 2370 C C . PHE A 1 171 ? -25.86310 12.78157 28.69989 1.000 97.87556 241 PHE A C 1
ATOM 2371 O O . PHE A 1 171 ? -25.55721 13.66316 27.88887 1.000 98.95886 241 PHE A O 1
ATOM 2388 N N . PHE A 1 172 ? -25.00061 11.84457 29.08781 1.000 117.39640 242 PHE A N 1
ATOM 2389 C CA . PHE A 1 172 ? -23.62653 11.80162 28.61018 1.000 119.82712 242 PHE A CA 1
ATOM 2390 C C . PHE A 1 172 ? -23.42292 10.79679 27.48299 1.000 120.55617 242 PHE A C 1
ATOM 2391 O O . PHE A 1 172 ? -22.27710 10.53111 27.10634 1.000 92.79059 242 PHE A O 1
ATOM 2408 N N 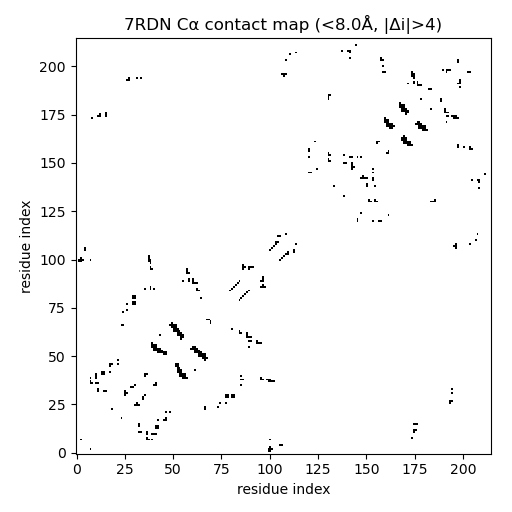. ASP A 1 173 ? -24.50266 10.23670 26.93780 1.000 103.60221 243 ASP A N 1
ATOM 2409 C CA . ASP A 1 173 ? -24.42374 9.30745 25.81155 1.000 104.27685 243 ASP A CA 1
ATOM 2410 C C . ASP A 1 173 ? -23.43293 8.18451 26.10824 1.000 124.33709 243 ASP A C 1
ATOM 2411 O O . ASP A 1 173 ? -22.59588 7.81789 25.27976 1.000 100.35237 243 ASP A O 1
ATOM 2420 N N . CYS A 1 174 ? -23.53013 7.63824 27.31689 1.000 117.31888 244 CYS A N 1
ATOM 2421 C CA . CYS A 1 174 ? -22.59458 6.63410 27.80191 1.000 126.89963 244 CYS A CA 1
ATOM 2422 C C . CYS A 1 174 ? -23.35632 5.39035 28.23156 1.000 115.76803 244 CYS A C 1
ATOM 2423 O O . CYS A 1 174 ? -24.35777 5.48490 28.94890 1.000 115.73332 244 CYS A O 1
ATOM 2431 N N . LYS A 1 175 ? -22.88236 4.22868 27.77876 1.000 126.09028 245 LYS A N 1
ATOM 2432 C CA . LYS A 1 175 ? -23.47755 2.95222 28.14554 1.000 120.71142 245 LYS A CA 1
ATOM 2433 C C . LYS A 1 175 ? -22.91649 2.38653 29.44335 1.000 124.44110 245 LYS A C 1
ATOM 2434 O O . LYS A 1 175 ? -23.55419 1.51880 30.05106 1.000 124.91724 245 LYS A O 1
ATOM 2453 N N . ASP A 1 176 ? -21.74452 2.85098 29.87552 1.000 128.61155 246 ASP A N 1
ATOM 2454 C CA . ASP A 1 176 ? -21.09532 2.35701 31.08929 1.000 129.62164 246 ASP A CA 1
ATOM 2455 C C . ASP A 1 176 ? -21.55624 3.21479 32.26337 1.000 119.49928 246 ASP A C 1
ATOM 2456 O O . ASP A 1 176 ? -21.06753 4.32878 32.46766 1.000 124.72532 246 ASP A O 1
ATOM 2465 N N . TYR A 1 177 ? -22.50327 2.68889 33.04221 1.000 115.42226 247 TYR A N 1
ATOM 2466 C CA . TYR A 1 177 ? -23.04248 3.43661 34.17405 1.000 119.73901 247 TYR A CA 1
ATOM 2467 C C . TYR A 1 177 ? -21.97742 3.66925 35.24190 1.000 124.88481 247 TYR A C 1
ATOM 2468 O O . TYR A 1 177 ? -21.90463 4.75547 35.83644 1.000 128.01009 247 TYR A O 1
ATOM 2486 N N . SER A 1 178 ? -21.14485 2.65759 35.49742 1.000 135.22743 248 SER A N 1
ATOM 2487 C CA . SER A 1 178 ? -20.14315 2.76446 36.55234 1.000 118.49394 248 SER A CA 1
ATOM 2488 C C . SER A 1 178 ? -19.14817 3.87951 36.26022 1.000 124.47006 248 SER A C 1
ATOM 2489 O O . SER A 1 178 ? -18.75195 4.62118 37.16729 1.000 115.85459 248 SER A O 1
ATOM 2497 N N . LEU A 1 179 ? -18.72172 4.00592 35.00176 1.000 107.89330 249 LEU A N 1
ATOM 2498 C CA . LEU A 1 179 ? -17.82610 5.09748 34.63637 1.000 115.71844 249 LEU A CA 1
ATOM 2499 C C . LEU A 1 179 ? -18.48622 6.44553 34.88553 1.000 107.77711 249 LEU A C 1
ATOM 2500 O O . LEU A 1 179 ? -17.83863 7.38721 35.35963 1.000 100.44350 249 LEU A O 1
ATOM 2516 N N . VAL A 1 180 ? -19.77369 6.56070 34.55566 1.000 105.00081 250 VAL A N 1
ATOM 2517 C CA . VAL A 1 180 ? -20.48528 7.81535 34.77443 1.000 116.73633 250 VAL A CA 1
ATOM 2518 C C . VAL A 1 180 ? -20.47894 8.16642 36.25499 1.000 106.61790 250 VAL A C 1
ATOM 2519 O O . VAL A 1 180 ? -20.19050 9.30474 36.63933 1.000 98.37548 250 VAL A O 1
ATOM 2532 N N . GLY A 1 181 ? -20.78309 7.18935 37.11011 1.000 102.23317 251 GLY A N 1
ATOM 2533 C CA . GLY A 1 181 ? -20.74785 7.45073 38.54129 1.000 102.84381 251 GLY A CA 1
ATOM 2534 C C . GLY A 1 181 ? -19.36692 7.85635 39.02193 1.000 95.98848 251 GLY A C 1
ATOM 2535 O O . GLY A 1 181 ? -19.20920 8.81965 39.78189 1.000 89.01398 251 GLY A O 1
ATOM 2539 N N . LEU A 1 182 ? -18.34121 7.13062 38.56964 1.000 88.96800 252 LEU A N 1
ATOM 2540 C CA . LEU A 1 182 ? -16.97893 7.43568 38.99032 1.000 92.21675 252 LEU A CA 1
ATOM 2541 C C . LEU A 1 182 ? -16.60755 8.86472 38.62154 1.000 91.20545 252 LEU A C 1
ATOM 2542 O O . LEU A 1 182 ? -16.03247 9.60084 39.43213 1.000 77.48740 252 LEU A O 1
ATOM 2558 N N . LEU A 1 183 ? -16.93109 9.27448 37.39315 1.000 82.69787 253 LEU A N 1
ATOM 2559 C CA . LEU A 1 183 ? -16.62086 10.63377 36.96749 1.000 80.57528 253 LEU A CA 1
ATOM 2560 C C . LEU A 1 183 ? -17.46228 11.65779 37.71684 1.000 76.91391 253 LEU A C 1
ATOM 2561 O O . LEU A 1 183 ? -17.00316 12.78130 37.95028 1.000 66.87841 253 LEU A O 1
ATOM 2577 N N . LEU A 1 184 ? -18.69053 11.29613 38.09474 1.000 83.43618 254 LEU A N 1
ATOM 2578 C CA . LEU A 1 184 ? -19.51371 12.18732 38.90139 1.000 87.90415 254 LEU A CA 1
ATOM 2579 C C . LEU A 1 184 ? -18.96131 12.35258 40.30951 1.000 85.50779 254 LEU A C 1
ATOM 2580 O O . LEU A 1 184 ? -19.30217 13.32989 40.98467 1.000 68.13711 254 LEU A O 1
ATOM 2596 N N . LEU A 1 185 ? -18.12244 11.42394 40.76549 1.000 73.17924 255 LEU A N 1
ATOM 2597 C CA . LEU A 1 185 ? -17.43154 11.60240 42.03808 1.000 74.95385 255 LEU A CA 1
ATOM 2598 C C . LEU A 1 185 ? -16.18007 12.46708 41.91584 1.000 83.74104 255 LEU A C 1
ATOM 2599 O O . LEU A 1 185 ? -15.48829 12.66792 42.92105 1.000 72.05542 255 LEU A O 1
ATOM 2615 N N . GLY A 1 186 ? -15.87266 12.97172 40.72142 1.000 70.04327 256 GLY A N 1
ATOM 2616 C CA . GLY A 1 186 ? -14.75238 13.86833 40.52414 1.000 59.84873 256 GLY A CA 1
ATOM 2617 C C . GLY A 1 186 ? -13.42158 13.20234 40.26323 1.000 65.03959 256 GLY A C 1
ATOM 2618 O O . GLY A 1 186 ? -12.39938 13.89811 40.20747 1.000 59.02642 256 GLY A O 1
ATOM 2622 N N . TYR A 1 187 ? -13.39734 11.88870 40.08674 1.000 67.89219 257 TYR A N 1
ATOM 2623 C CA . TYR A 1 187 ? -12.15038 11.15538 39.96471 1.000 78.09397 257 TYR A CA 1
ATOM 2624 C C . TYR A 1 187 ? -11.69006 11.04943 38.51127 1.000 78.51857 257 TYR A C 1
ATOM 2625 O O . TYR A 1 187 ? -12.42958 11.32996 37.56602 1.000 73.47643 257 TYR A O 1
ATOM 2643 N N . THR A 1 188 ? -10.43212 10.63895 38.35052 1.000 88.63578 258 THR A N 1
ATOM 2644 C CA . THR A 1 188 ? -9.83017 10.37658 37.05074 1.000 89.89681 258 THR A CA 1
ATOM 2645 C C . THR A 1 188 ? -8.72234 9.35092 37.25635 1.000 90.49690 258 THR A C 1
ATOM 2646 O O . THR A 1 188 ? -8.05293 9.34462 38.29422 1.000 97.74835 258 THR A O 1
ATOM 2657 N N . LYS A 1 189 ? -8.52779 8.48628 36.26217 1.000 102.97405 259 LYS A N 1
ATOM 2658 C CA . LYS A 1 189 ? -7.54522 7.41762 36.40060 1.000 102.88632 259 LYS A CA 1
ATOM 2659 C C . LYS A 1 189 ? -6.15477 8.00069 36.62316 1.000 113.08077 259 LYS A C 1
ATOM 2660 O O . LYS A 1 189 ? -5.80000 9.04100 36.06151 1.000 106.40100 259 LYS A O 1
ATOM 2679 N N . PHE A 1 190 ? -5.36399 7.31766 37.44918 1.000 117.47798 260 PHE A N 1
ATOM 2680 C CA . PHE A 1 190 ? -4.06885 7.81744 37.88951 1.000 122.39184 260 PHE A CA 1
ATOM 2681 C C . PHE A 1 190 ? -2.89933 6.99883 37.36612 1.000 126.13142 260 PHE A C 1
ATOM 2682 O O . PHE A 1 190 ? -1.95759 7.56238 36.79968 1.000 115.27057 260 PHE A O 1
ATOM 2699 N N . GLN A 1 191 ? -2.92816 5.68034 37.54317 1.000 131.19218 261 GLN A N 1
ATOM 2700 C CA . GLN A 1 191 ? -1.83256 4.82191 37.12377 1.000 141.19681 261 GLN A CA 1
ATOM 2701 C C . GLN A 1 191 ? -2.38625 3.58539 36.43188 1.000 144.71233 261 GLN A C 1
ATOM 2702 O O . GLN A 1 191 ? -3.59678 3.34777 36.40205 1.000 145.99129 261 GLN A O 1
ATOM 2716 N N . LYS A 1 192 ? -1.47273 2.79373 35.86459 1.000 143.71232 262 LYS A N 1
ATOM 2717 C CA . LYS A 1 192 ? -1.83464 1.46836 35.37917 1.000 143.06381 262 LYS A CA 1
ATOM 2718 C C . LYS A 1 192 ? -2.37349 0.59466 36.50178 1.000 152.41085 262 LYS A C 1
ATOM 2719 O O . LYS A 1 192 ? -3.09120 -0.37485 36.23298 1.000 155.64810 262 LYS A O 1
ATOM 2738 N N . ASP A 1 193 ? -2.04942 0.92313 37.74853 1.000 146.80458 263 ASP A N 1
ATOM 2739 C CA . ASP A 1 193 ? -2.49756 0.15683 38.90188 1.000 152.83413 263 ASP A CA 1
ATOM 2740 C C . ASP A 1 193 ? -3.96605 0.48867 39.17371 1.000 154.18306 263 ASP A C 1
ATOM 2741 O O . ASP A 1 193 ? -4.63800 1.14758 38.37538 1.000 137.85355 263 ASP A O 1
ATOM 2750 N N . ASP A 1 194 ? -4.48511 0.02141 40.30760 1.000 148.48677 264 ASP A N 1
ATOM 2751 C CA . ASP A 1 194 ? -5.85763 0.28711 40.73946 1.000 147.81696 264 ASP A CA 1
ATOM 2752 C C . ASP A 1 194 ? -6.05963 1.72211 41.24442 1.000 133.92662 264 ASP A C 1
ATOM 2753 O O . ASP A 1 194 ? -7.15982 2.04107 41.71816 1.000 126.63081 264 ASP A O 1
ATOM 2762 N N . LEU A 1 195 ? -5.04972 2.58310 41.14858 1.000 134.08300 265 LEU A N 1
ATOM 2763 C CA . LEU A 1 195 ? -5.11994 3.91494 41.72950 1.000 127.79885 265 LEU A CA 1
ATOM 2764 C C . LEU A 1 195 ? -5.97902 4.84761 40.88378 1.000 119.97309 265 LEU A C 1
ATOM 2765 O O . LEU A 1 195 ? -6.02464 4.74758 39.65434 1.000 120.71047 265 LEU A O 1
ATOM 2781 N N . VAL A 1 196 ? -6.65737 5.76691 41.56499 1.000 116.98631 266 VAL A N 1
ATOM 2782 C CA . VAL A 1 196 ? -7.48187 6.78570 40.92584 1.000 105.25935 266 VAL A CA 1
ATOM 2783 C C . VAL A 1 196 ? -7.39056 8.04543 41.77342 1.000 105.52554 266 VAL A C 1
ATOM 2784 O O . VAL A 1 196 ? -7.38392 7.97613 43.00560 1.000 95.32366 266 VAL A O 1
ATOM 2797 N N . GLN A 1 197 ? -7.32215 9.20146 41.11919 1.000 84.96570 267 GLN A N 1
ATOM 2798 C CA . GLN A 1 197 ? -7.02487 10.45586 41.79488 1.000 88.30597 267 GLN A CA 1
ATOM 2799 C C . GLN A 1 197 ? -8.15158 11.45357 41.57805 1.000 77.84049 267 GLN A C 1
ATOM 2800 O O . GLN A 1 197 ? -8.72472 11.52959 40.48855 1.000 82.79025 267 GLN A O 1
ATOM 2814 N N . CYS A 1 198 ? -8.46653 12.21819 42.61900 1.000 66.09291 268 CYS A N 1
ATOM 2815 C CA . CYS A 1 198 ? -9.46476 13.26835 42.49739 1.000 68.83896 268 CYS A CA 1
ATOM 2816 C C . CYS A 1 198 ? -8.87890 14.49292 41.80674 1.000 59.10386 268 CYS A C 1
ATOM 2817 O O . CYS A 1 198 ? -7.70863 14.83925 41.99106 1.000 61.40663 268 CYS A O 1
ATOM 2824 N N . THR A 1 199 ? -9.71831 15.16441 41.01949 1.000 53.88489 269 THR A N 1
ATOM 2825 C CA . THR A 1 199 ? -9.26881 16.30368 40.23169 1.000 65.28963 269 THR A CA 1
ATOM 2826 C C . THR A 1 199 ? -9.26360 17.61419 41.00847 1.000 59.45109 269 THR A C 1
ATOM 2827 O O . THR A 1 199 ? -8.64676 18.57911 40.54535 1.000 64.07203 269 THR A O 1
ATOM 2838 N N . ALA A 1 200 ? -9.91959 17.67954 42.16590 1.000 57.42154 270 ALA A N 1
ATOM 2839 C CA . ALA A 1 200 ? -10.02601 18.92430 42.91382 1.000 53.29736 270 ALA A CA 1
ATOM 2840 C C . ALA A 1 200 ? -9.33945 18.90051 44.27096 1.000 61.45632 270 ALA A C 1
ATOM 2841 O O . ALA A 1 200 ? -8.93836 19.96120 44.75297 1.000 61.15213 270 ALA A O 1
ATOM 2848 N N . CYS A 1 201 ? -9.21021 17.73720 44.91122 1.000 59.85197 271 CYS A N 1
ATOM 2849 C CA . CYS A 1 201 ? -8.44113 17.62551 46.14232 1.000 68.06324 271 CYS A CA 1
ATOM 2850 C C . CYS A 1 201 ? -7.24339 16.70395 46.00193 1.000 69.00886 271 CYS A C 1
ATOM 2851 O O . CYS A 1 201 ? -6.36221 16.72588 46.86894 1.000 63.12900 271 CYS A O 1
ATOM 2858 N N . PHE A 1 202 ? -7.18947 15.89854 44.94286 1.000 64.05527 272 PHE A N 1
ATOM 2859 C CA . PHE A 1 202 ? -6.02155 15.10628 44.58043 1.000 77.74194 272 PHE A CA 1
ATOM 2860 C C . PHE A 1 202 ? -5.71594 14.01240 45.58974 1.000 67.32088 272 PHE A C 1
ATOM 2861 O O . PHE A 1 202 ? -4.58210 13.53064 45.65868 1.000 83.01069 272 PHE A O 1
ATOM 2878 N N . HIS A 1 203 ? -6.71188 13.59641 46.36527 1.000 67.76617 273 HIS A N 1
ATOM 2879 C CA . HIS A 1 203 ? -6.58730 12.37264 47.14024 1.000 89.93201 273 HIS A CA 1
ATOM 2880 C C . HIS A 1 203 ? -6.60838 11.17106 46.20295 1.000 84.18606 273 HIS A C 1
ATOM 2881 O O . HIS A 1 203 ? -7.18054 11.21720 45.11111 1.000 81.29646 273 HIS A O 1
ATOM 2895 N N . ARG A 1 204 ? -5.97388 10.08857 46.63684 1.000 103.71113 274 ARG A N 1
ATOM 2896 C CA . ARG A 1 204 ? -5.86359 8.87116 45.84562 1.000 99.51871 274 ARG A CA 1
ATOM 2897 C C . ARG A 1 204 ? -6.63316 7.74777 46.52453 1.000 101.80383 274 ARG A C 1
ATOM 2898 O O . ARG A 1 204 ? -6.52135 7.55724 47.73994 1.000 112.20317 274 ARG A O 1
ATOM 2919 N N . ALA A 1 205 ? -7.41754 7.01465 45.73699 1.000 103.43700 275 ALA A N 1
ATOM 2920 C CA . ALA A 1 205 ? -8.19819 5.89378 46.23390 1.000 114.90691 275 ALA A CA 1
ATOM 2921 C C . ALA A 1 205 ? -8.09795 4.73595 45.25178 1.000 129.99817 275 ALA A C 1
ATOM 2922 O O . ALA A 1 205 ? -7.86168 4.93163 44.05595 1.000 116.49015 275 ALA A O 1
ATOM 2929 N N . SER A 1 206 ? -8.28254 3.52792 45.76486 1.000 145.15796 276 SER A N 1
ATOM 2930 C CA . SER A 1 206 ? -8.27687 2.33769 44.92961 1.000 148.67203 276 SER A CA 1
ATOM 2931 C C . SER A 1 206 ? -9.69588 2.02829 44.47500 1.000 155.36961 276 SER A C 1
ATOM 2932 O O . SER A 1 206 ? -10.65344 2.17970 45.23935 1.000 130.65597 276 SER A O 1
ATOM 2940 N N . LEU A 1 207 ? -9.82672 1.60242 43.21709 1.000 154.44057 277 LEU A N 1
ATOM 2941 C CA . LEU A 1 207 ? -11.14227 1.23091 42.70995 1.000 180.43411 277 LEU A CA 1
ATOM 2942 C C . LEU A 1 207 ? -11.77699 0.15509 43.57922 1.000 149.59613 277 LEU A C 1
ATOM 2943 O O . LEU A 1 207 ? -13.00118 0.14083 43.75810 1.000 144.92743 277 LEU A O 1
ATOM 2959 N N . LYS A 1 208 ? -10.96249 -0.73818 44.14116 1.000 146.53982 278 LYS A N 1
ATOM 2960 C CA . LYS A 1 208 ? -11.49416 -1.76464 45.02944 1.000 143.51767 278 LYS A CA 1
ATOM 2961 C C . LYS A 1 208 ? -12.20250 -1.13916 46.22507 1.000 148.02730 278 LYS A C 1
ATOM 2962 O O . LYS A 1 208 ? -13.26119 -1.61836 46.64830 1.000 139.13926 278 LYS A O 1
ATOM 2981 N N . LYS A 1 209 ? -11.64070 -0.05918 46.77590 1.000 133.89380 279 LYS A N 1
ATOM 2982 C CA . LYS A 1 209 ? -12.27891 0.60806 47.90608 1.000 150.60764 279 LYS A CA 1
ATOM 2983 C C . LYS A 1 209 ? -13.66141 1.12764 47.53168 1.000 139.00881 279 LYS A C 1
ATOM 2984 O O . LYS A 1 209 ? -14.61416 1.00217 48.30960 1.000 149.29277 279 LYS A O 1
ATOM 3003 N N . LEU A 1 210 ? -13.78979 1.71417 46.34504 1.000 169.35956 280 LEU A N 1
ATOM 3004 C CA . LEU A 1 210 ? -15.01801 2.38508 45.94357 1.000 152.19620 280 LEU A CA 1
ATOM 3005 C C . LEU A 1 210 ? -16.06276 1.44071 45.36410 1.000 146.69654 280 LEU A C 1
ATOM 3006 O O . LEU A 1 210 ? -17.14905 1.90322 44.99898 1.000 138.41422 280 LEU A O 1
ATOM 3022 N N . GLU A 1 211 ? -15.77488 0.14111 45.27411 1.000 158.49938 281 GLU A N 1
ATOM 3023 C CA . GLU A 1 211 ? -16.70865 -0.78066 44.63430 1.000 154.71079 281 GLU A CA 1
ATOM 3024 C C . GLU A 1 211 ? -18.06171 -0.77962 45.33989 1.000 147.84505 281 GLU A C 1
ATOM 3025 O O . GLU A 1 211 ? -19.08245 -0.40385 44.75170 1.000 150.10643 281 GLU A O 1
ATOM 3037 N N . TYR A 1 212 ? -18.08912 -1.19560 46.60617 1.000 151.65167 282 TYR A N 1
ATOM 3038 C CA . TYR A 1 212 ? -19.32868 -1.35076 47.35906 1.000 136.66995 282 TYR A CA 1
ATOM 3039 C C . TYR A 1 212 ? -19.21218 -0.72897 48.74453 1.000 139.25907 282 TYR A C 1
ATOM 3040 O O . TYR A 1 212 ? -19.75156 -1.25273 49.72385 1.000 133.91883 282 TYR A O 1
ATOM 3058 N N . THR A 1 213 ? -18.51610 0.39946 48.85575 1.000 146.96461 283 THR A N 1
ATOM 3059 C CA . THR A 1 213 ? -18.24485 1.01846 50.14502 1.000 131.12919 283 THR A CA 1
ATOM 3060 C C . THR A 1 213 ? -18.73019 2.46107 50.15909 1.000 137.66997 283 THR A C 1
ATOM 3061 O O . THR A 1 213 ? -18.64169 3.16908 49.15039 1.000 156.98844 283 THR A O 1
ATOM 3072 N N . GLU A 1 214 ? -19.24435 2.88660 51.31660 1.000 129.34155 284 GLU A N 1
ATOM 3073 C CA . GLU A 1 214 ? -19.60071 4.28128 51.54208 1.000 125.58462 284 GLU A CA 1
ATOM 3074 C C . GLU A 1 214 ? -18.37854 5.19119 51.58937 1.000 118.39619 284 GLU A C 1
ATOM 3075 O O . GLU A 1 214 ? -18.53748 6.41572 51.56961 1.000 116.37479 284 GLU A O 1
ATOM 3087 N N . PHE A 1 215 ? -17.17950 4.61236 51.65481 1.000 118.49679 285 PHE A N 1
ATOM 3088 C CA . PHE A 1 215 ? -15.94035 5.36032 51.84726 1.000 119.72489 285 PHE A CA 1
ATOM 3089 C C . PHE A 1 215 ? -15.86981 6.58917 50.95386 1.000 104.69411 285 PHE A C 1
ATOM 3090 O O . PHE A 1 215 ? -15.91338 6.48407 49.72588 1.000 110.54199 285 PHE A O 1
ATOM 3107 N N . ASN A 1 216 ? -15.76213 7.75616 51.58516 1.000 116.50264 286 ASN A N 1
ATOM 3108 C CA . ASN A 1 216 ? -15.56144 9.02259 50.88958 1.000 106.88476 286 ASN A CA 1
ATOM 3109 C C . ASN A 1 216 ? -14.07785 9.36352 50.97678 1.000 103.06873 286 ASN A C 1
ATOM 3110 O O . ASN A 1 216 ? -13.55332 9.60829 52.06819 1.000 102.44169 286 ASN A O 1
ATOM 3121 N N . GLY A 1 217 ? -13.40663 9.37814 49.83141 1.000 96.78297 287 GLY A N 1
ATOM 3122 C CA . GLY A 1 217 ? -11.98517 9.62910 49.76084 1.000 94.15867 287 GLY A CA 1
ATOM 3123 C C . GLY A 1 217 ? -11.59567 11.08224 49.62398 1.000 88.53438 287 GLY A C 1
ATOM 3124 O O . GLY A 1 217 ? -10.41544 11.37639 49.40580 1.000 91.64138 287 GLY A O 1
ATOM 3128 N N . HIS A 1 218 ? -12.54578 12.00218 49.74639 1.000 84.44607 288 HIS A N 1
ATOM 3129 C CA . HIS A 1 218 ? -12.27767 13.41798 49.55482 1.000 77.59060 288 HIS A CA 1
ATOM 3130 C C . HIS A 1 218 ? -11.93632 14.09816 50.87589 1.000 79.32506 288 HIS A C 1
ATOM 3131 O O . HIS A 1 218 ? -12.38787 13.68781 51.94853 1.000 84.96505 288 HIS A O 1
ATOM 3145 N N . ALA A 1 219 ? -11.13098 15.15229 50.78214 1.000 72.98800 289 ALA A N 1
ATOM 3146 C CA . ALA A 1 219 ? -10.91070 16.03088 51.91751 1.000 66.79075 289 ALA A CA 1
ATOM 3147 C C . ALA A 1 219 ? -12.19816 16.78056 52.25531 1.000 75.97382 289 ALA A C 1
ATOM 3148 O O . ALA A 1 219 ? -13.07617 16.97792 51.40993 1.000 74.33842 289 ALA A O 1
ATOM 3155 N N . LEU A 1 220 ? -12.30668 17.19884 53.51875 1.000 83.07884 290 LEU A N 1
ATOM 3156 C CA . LEU A 1 220 ? -13.49280 17.93351 53.94602 1.000 72.87896 290 LEU A CA 1
ATOM 3157 C C . LEU A 1 220 ? -13.70668 19.18792 53.11014 1.000 73.55973 290 LEU A C 1
ATOM 3158 O O . LEU A 1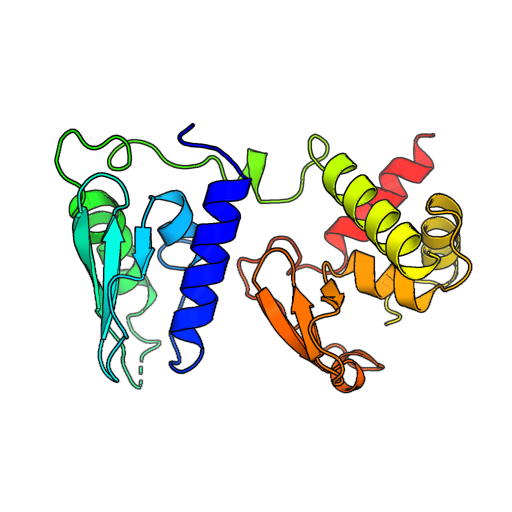 220 ? -14.84870 19.62971 52.93290 1.000 72.95779 290 LEU A O 1
ATOM 3174 N N . TRP A 1 221 ? -12.62733 19.77069 52.59085 1.000 71.16697 291 TRP A N 1
ATOM 3175 C CA . TRP A 1 221 ? -12.68279 21.01194 51.83359 1.000 71.80028 291 TRP A CA 1
ATOM 3176 C C . TRP A 1 221 ? -12.79259 20.79575 50.32906 1.000 66.23130 291 TRP A C 1
ATOM 3177 O O . TRP A 1 221 ? -12.77665 21.77568 49.57660 1.000 64.37956 291 TRP A O 1
ATOM 3198 N N . CYS A 1 222 ? -12.90418 19.55272 49.87024 1.000 63.93305 292 CYS A N 1
ATOM 3199 C CA . CYS A 1 222 ? -12.92901 19.29905 48.43720 1.000 74.69600 292 CYS A CA 1
ATOM 3200 C C . CYS A 1 222 ? -14.24534 19.74923 47.81722 1.000 68.16333 292 CYS A C 1
ATOM 3201 O O . CYS A 1 222 ? -15.30414 19.72578 48.45096 1.000 72.80751 292 CYS A O 1
ATOM 3208 N N . ARG A 1 223 ? -14.16614 20.13519 46.54532 1.000 71.41427 293 ARG A N 1
ATOM 3209 C CA . ARG A 1 223 ? -15.36512 20.46749 45.78578 1.000 71.88438 293 ARG A CA 1
ATOM 3210 C C . ARG A 1 223 ? -16.38384 19.33567 45.83051 1.000 61.60244 293 ARG A C 1
ATOM 3211 O O . ARG A 1 223 ? -17.59271 19.58202 45.87989 1.000 68.31256 293 ARG A O 1
ATOM 3232 N N . TYR A 1 224 ? -15.91308 18.08635 45.83405 1.000 63.79958 294 TYR A N 1
ATOM 3233 C CA . TYR A 1 224 ? -16.77490 16.92067 45.70475 1.000 62.50364 294 TYR A CA 1
ATOM 3234 C C . TYR A 1 224 ? -17.03235 16.20245 47.02509 1.000 73.66215 294 TYR A C 1
ATOM 3235 O O . TYR A 1 224 ? -17.53848 15.07552 47.00762 1.000 73.03611 294 TYR A O 1
ATOM 3253 N N . TYR A 1 225 ? -16.70301 16.81306 48.16774 1.000 73.67118 295 TYR A N 1
ATOM 3254 C CA . TYR A 1 225 ? -16.81708 16.07853 49.42328 1.000 80.80820 295 TYR A CA 1
ATOM 3255 C C . TYR A 1 225 ? -18.23391 15.55803 49.63622 1.000 73.63662 295 TYR A C 1
ATOM 3256 O O . TYR A 1 225 ? -18.42401 14.42089 50.08350 1.000 69.18901 295 TYR A O 1
ATOM 3274 N N . ASN A 1 226 ? -19.24056 16.37820 49.34567 1.000 72.54998 296 ASN A N 1
ATOM 3275 C CA . ASN A 1 226 ? -20.62506 15.91556 49.36539 1.000 78.52755 296 ASN A CA 1
ATOM 3276 C C . ASN A 1 226 ? -20.91331 15.25263 48.02288 1.000 80.95180 296 ASN A C 1
ATOM 3277 O O . ASN A 1 226 ? -21.06598 15.93540 47.00502 1.000 76.82815 296 ASN A O 1
ATOM 3288 N N . LYS A 1 227 ? -20.98978 13.91955 48.02131 1.000 86.56744 297 LYS A N 1
ATOM 3289 C CA . LYS A 1 227 ? -21.07628 13.18048 46.76671 1.000 82.43723 297 LYS A CA 1
ATOM 3290 C C . LYS A 1 227 ? -22.32039 13.56563 45.97675 1.000 86.25323 297 LYS A C 1
ATOM 3291 O O . LYS A 1 227 ? -22.27000 13.69576 44.74823 1.000 86.92759 297 LYS A O 1
ATOM 3310 N N . GLU A 1 228 ? -23.44844 13.74576 46.66389 1.000 91.51571 298 GLU A N 1
ATOM 3311 C CA . GLU A 1 228 ? -24.72214 13.96437 45.99263 1.000 80.39087 298 GLU A CA 1
ATOM 3312 C C . GLU A 1 228 ? -24.83984 15.33511 45.33791 1.000 75.03019 298 GLU A C 1
ATOM 3313 O O . GLU A 1 228 ? -25.76394 15.54070 44.54378 1.000 78.15479 298 GLU A O 1
ATOM 3325 N N . LEU A 1 229 ? -23.93907 16.27108 45.63434 1.000 78.20890 299 LEU A N 1
ATOM 3326 C CA . LEU A 1 229 ? -24.12901 17.64073 45.16539 1.000 74.88270 299 LEU A CA 1
ATOM 3327 C C . LEU A 1 229 ? -24.08018 17.72665 43.64265 1.000 79.72508 299 LEU A C 1
ATOM 3328 O O . LEU A 1 229 ? -24.99763 18.26732 43.00997 1.000 74.36216 299 LEU A O 1
ATOM 3344 N N . LEU A 1 230 ? -23.01291 17.20596 43.03412 1.000 78.38266 300 LEU A N 1
ATOM 3345 C CA . LEU A 1 230 ? -22.87135 17.31413 41.58381 1.000 82.32082 300 LEU A CA 1
ATOM 3346 C C . LEU A 1 230 ? -23.95571 16.54343 40.84289 1.000 74.21271 300 LEU A C 1
ATOM 3347 O O . LEU A 1 230 ? -24.57947 17.11616 39.93067 1.000 67.37228 300 LEU A O 1
ATOM 3363 N N . PRO A 1 231 ? -24.22853 15.27349 41.15993 1.000 70.79152 301 PRO A N 1
ATOM 3364 C CA . PRO A 1 231 ? -25.34090 14.58968 40.48227 1.000 83.89801 301 PRO A CA 1
ATOM 3365 C C . PRO A 1 231 ? -26.67945 15.26922 40.69937 1.000 86.10016 301 PRO A C 1
ATOM 3366 O O . PRO A 1 231 ? -27.51246 15.28040 39.78743 1.000 78.89145 301 PRO A O 1
ATOM 3377 N N . THR A 1 232 ? -26.91950 15.82871 41.88894 1.000 84.73738 302 THR A N 1
ATOM 3378 C CA . THR A 1 232 ? -28.19157 16.49726 42.14282 1.000 87.23449 302 THR A CA 1
ATOM 3379 C C . THR A 1 232 ? -28.34661 17.73503 41.27083 1.000 82.61591 302 THR A C 1
ATOM 3380 O O . THR A 1 232 ? -29.41478 17.96322 40.68510 1.000 71.57110 302 THR A O 1
ATOM 3391 N N . MET A 1 233 ? -27.29078 18.54551 41.17239 1.000 77.93819 303 MET A N 1
ATOM 3392 C CA . MET A 1 233 ? -27.34346 19.70238 40.28670 1.000 81.30950 303 MET A CA 1
ATOM 3393 C C . MET A 1 233 ? -27.56286 19.26483 38.84539 1.000 84.10975 303 MET A C 1
ATOM 3394 O O . MET A 1 233 ? -28.35981 19.86969 38.11760 1.000 85.36934 303 MET A O 1
ATOM 3408 N N . LEU A 1 234 ? -26.87515 18.20215 38.41848 1.000 83.34728 304 LEU A N 1
ATOM 3409 C CA . LEU A 1 234 ? -27.04232 17.73264 37.04745 1.000 85.18274 304 LEU A CA 1
ATOM 3410 C C . LEU A 1 234 ? -28.47038 17.26555 36.78773 1.000 96.56310 304 LEU A C 1
ATOM 3411 O O . LEU A 1 234 ? -29.04924 17.58104 35.74489 1.000 95.03205 304 LEU A O 1
ATOM 3427 N N . LEU A 1 235 ? -29.05493 16.50893 37.71963 1.000 96.67467 305 LEU A N 1
ATOM 3428 C CA . LEU A 1 235 ? -30.42328 16.03598 37.53017 1.000 103.40510 305 LEU A CA 1
ATOM 3429 C C . LEU A 1 235 ? -31.40232 17.20265 37.47682 1.000 106.04988 305 LEU A C 1
ATOM 3430 O O . LEU A 1 235 ? -32.29440 17.24104 36.61515 1.000 110.63557 305 LEU A O 1
ATOM 3446 N N . GLU A 1 236 ? -31.25282 18.16522 38.38921 1.000 99.43073 306 GLU A N 1
ATOM 3447 C CA . GLU A 1 236 ? -32.10178 19.35019 38.34524 1.000 110.76589 306 GLU A CA 1
ATOM 3448 C C . GLU A 1 236 ? -31.96386 20.05952 37.00504 1.000 108.57800 306 GLU A C 1
ATOM 3449 O O . GLU A 1 236 ? -32.94517 20.58212 36.46331 1.000 100.79196 306 GLU A O 1
ATOM 3461 N N . LEU A 1 237 ? -30.74913 20.08663 36.45413 1.000 126.90334 307 LEU A N 1
ATOM 3462 C CA . LEU A 1 237 ? -30.55209 20.67014 35.13204 1.000 135.41434 307 LEU A CA 1
ATOM 3463 C C . LEU A 1 237 ? -31.28417 19.86803 34.06139 1.000 124.45749 307 LEU A C 1
ATOM 3464 O O . LEU A 1 237 ? -31.86413 20.44236 33.13255 1.000 142.20947 307 LEU A O 1
ATOM 3480 N N . ILE A 1 238 ? -31.26400 18.53653 34.17290 1.000 139.47268 308 ILE A N 1
ATOM 3481 C CA . ILE A 1 238 ? -31.97623 17.69672 33.21053 1.000 125.16703 308 ILE A CA 1
ATOM 3482 C C . ILE A 1 238 ? -33.46114 18.04049 33.21574 1.000 120.46637 308 ILE A C 1
ATOM 3483 O O . ILE A 1 238 ? -34.08637 18.20191 32.16104 1.000 125.03780 308 ILE A O 1
ATOM 3499 N N . GLY A 1 239 ? -34.04811 18.15342 34.40893 1.000 119.46403 309 GLY A N 1
ATOM 3500 C CA . GLY A 1 239 ? -35.47213 18.42524 34.50584 1.000 117.48525 309 GLY A CA 1
ATOM 3501 C C . GLY A 1 239 ? -35.89917 19.72363 33.85313 1.000 123.91225 309 GLY A C 1
ATOM 3502 O O . GLY A 1 239 ? -37.07041 19.86689 33.48478 1.000 134.65315 309 GLY A O 1
ATOM 3506 N N . LYS A 1 240 ? -34.97540 20.66972 33.69028 1.000 125.19340 310 LYS A N 1
ATOM 3507 C CA . LYS A 1 240 ? -35.27931 21.98645 33.14811 1.000 134.92142 310 LYS A CA 1
ATOM 3508 C C . LYS A 1 240 ? -35.01199 22.08873 31.64975 1.000 143.87766 310 LYS A C 1
ATOM 3509 O O . LYS A 1 240 ? -34.96819 23.20134 31.11434 1.000 139.06626 310 LYS A O 1
ATOM 3528 N N . GLU A 1 241 ? -34.83161 20.96230 30.96582 1.000 141.26960 311 GLU A N 1
ATOM 3529 C CA . GLU A 1 241 ? -34.61297 20.96238 29.52209 1.000 140.33672 311 GLU A CA 1
ATOM 3530 C C . GLU A 1 241 ? -35.63463 20.07397 28.81902 1.000 138.84276 311 GLU A C 1
ATOM 3531 O O . GLU A 1 241 ? -36.74378 19.87533 29.31439 1.000 132.63802 311 GLU A O 1
#

Sequence (215 aa):
RLHDLRALLKRICSIQNYTRHVLIEWDVRWVNPLTLASKGWEPYQSASQSQVPFKCCCCHAIMTIPLLKVADYTMKLNEKIWNSNIIGNHLQKCPWRENQVDLNKEYYLSSQNLIREIERIHTEIDRIVSFHYLSEKEIQKLAFFFDCKDYSLVGLLLLGYTKFQKDDLVQCTACFHRASLKKLEYTEFNGHALWCRYYNKELLPTMLLELIGKE

Radius of gyration: 18.9 Å; Cα contacts (8 Å, |Δi|>4): 284; chains: 1; bounding box: 47×47×50 Å

Nearest PDB structures (foldseek):
  7rdn-assembly1_A  TM=1.005E+00  e=3.505E-43  Saccharomyces cerevisiae S288C
  2pop-assembly1_B  TM=4.363E-01  e=1.121E-01  Homo sapiens
  1i3o-assembly1_F  TM=6.407E-01  e=7.622E-01  Homo sapiens
  3mw6-assembly1_B  TM=3.680E-01  e=7.346E+00  Neisseria meningitidis MC58